Protein AF-A0A8H4MXB5-F1 (afdb_monomer_lite)

Structure (mmCIF, N/CA/C/O backbone):
data_AF-A0A8H4MXB5-F1
#
_entry.id   AF-A0A8H4MXB5-F1
#
loop_
_atom_site.group_PDB
_atom_site.id
_atom_site.type_symbol
_atom_site.label_atom_id
_atom_site.label_alt_id
_atom_site.label_comp_id
_atom_site.label_asym_id
_atom_site.label_entity_id
_atom_site.label_seq_id
_atom_site.pdbx_PDB_ins_code
_atom_site.Cartn_x
_atom_site.Cartn_y
_atom_site.Cartn_z
_atom_site.occupancy
_atom_site.B_iso_or_equiv
_atom_site.auth_seq_id
_atom_site.auth_comp_id
_atom_site.auth_asym_id
_atom_site.auth_atom_id
_atom_site.pdbx_PDB_model_num
ATOM 1 N N . MET A 1 1 ? -3.975 4.831 -28.710 1.00 60.25 1 MET A N 1
ATOM 2 C CA . MET A 1 1 ? -4.262 6.209 -28.247 1.00 60.25 1 MET A CA 1
ATOM 3 C C . MET A 1 1 ? -4.438 6.288 -26.727 1.00 60.25 1 MET A C 1
ATOM 5 O O . MET A 1 1 ? -3.726 7.073 -26.122 1.00 60.25 1 MET A O 1
ATOM 9 N N . ARG A 1 2 ? -5.289 5.467 -26.081 1.00 81.25 2 ARG A N 1
ATOM 10 C CA . ARG A 1 2 ? -5.525 5.551 -24.617 1.00 81.25 2 ARG A CA 1
ATOM 11 C C . ARG A 1 2 ? -4.301 5.268 -23.727 1.00 81.25 2 ARG A C 1
ATOM 13 O O . ARG A 1 2 ? -4.130 5.964 -22.740 1.00 81.25 2 ARG A O 1
ATOM 20 N N . HIS A 1 3 ? -3.404 4.345 -24.095 1.00 85.56 3 HIS A N 1
ATOM 21 C CA . HIS A 1 3 ? -2.200 4.070 -23.285 1.00 85.56 3 HIS A CA 1
ATOM 22 C C . HIS A 1 3 ? -1.274 5.288 -23.145 1.00 85.56 3 HIS A C 1
ATOM 24 O O . HIS A 1 3 ? -0.753 5.528 -22.067 1.00 85.56 3 HIS A O 1
ATOM 30 N N . MET A 1 4 ? -1.110 6.095 -24.200 1.00 88.88 4 MET A N 1
ATOM 31 C CA . MET A 1 4 ? -0.300 7.321 -24.124 1.00 88.88 4 MET A CA 1
ATOM 32 C C . MET A 1 4 ? -0.958 8.388 -23.245 1.00 88.88 4 MET A C 1
ATOM 34 O O . MET A 1 4 ? -0.266 9.116 -22.542 1.00 88.88 4 MET A O 1
ATOM 38 N N . HIS A 1 5 ? -2.292 8.447 -23.238 1.00 92.06 5 HIS A N 1
ATOM 39 C CA . HIS A 1 5 ? -3.028 9.308 -22.317 1.00 92.06 5 HIS A CA 1
ATOM 40 C C . HIS A 1 5 ? -2.840 8.862 -20.860 1.00 92.06 5 HIS A C 1
ATOM 42 O O . HIS A 1 5 ? -2.501 9.691 -20.024 1.00 92.06 5 HIS A O 1
ATOM 48 N N . TYR A 1 6 ? -2.971 7.564 -20.566 1.00 92.81 6 TYR A N 1
ATOM 49 C CA . TYR A 1 6 ? -2.719 7.028 -19.225 1.00 92.81 6 TYR A CA 1
ATOM 50 C C . TYR A 1 6 ? -1.270 7.211 -18.784 1.00 92.81 6 TYR A C 1
ATOM 52 O O . TYR A 1 6 ? -1.042 7.591 -17.644 1.00 92.81 6 TYR A O 1
ATOM 60 N N . LEU A 1 7 ? -0.297 7.026 -19.678 1.00 90.75 7 LEU A N 1
ATOM 61 C CA . LEU A 1 7 ? 1.104 7.288 -19.360 1.00 90.75 7 LEU A CA 1
ATOM 62 C C . LEU A 1 7 ? 1.323 8.769 -19.028 1.00 90.75 7 LEU A C 1
ATOM 64 O O . LEU A 1 7 ? 1.905 9.085 -17.998 1.00 90.75 7 LEU A O 1
ATOM 68 N N . SER A 1 8 ? 0.799 9.683 -19.848 1.00 89.88 8 SER A N 1
ATOM 69 C CA . SER A 1 8 ? 0.880 11.121 -19.573 1.00 89.88 8 SER A CA 1
ATOM 70 C C . SER A 1 8 ? 0.230 11.480 -18.234 1.00 89.88 8 SER A C 1
ATOM 72 O O . SER A 1 8 ? 0.827 12.202 -17.443 1.00 89.88 8 SER A O 1
ATOM 74 N N . HIS A 1 9 ? -0.965 10.952 -17.960 1.00 91.69 9 HIS A N 1
ATOM 75 C CA . HIS A 1 9 ? -1.682 11.174 -16.700 1.00 91.69 9 HIS A CA 1
ATOM 76 C C . HIS A 1 9 ? -0.957 10.559 -15.500 1.00 91.69 9 HIS A C 1
ATOM 78 O O . HIS A 1 9 ? -0.995 11.084 -14.386 1.00 91.69 9 HIS A O 1
ATOM 84 N N . PHE A 1 10 ? -0.258 9.443 -15.704 1.00 89.50 10 PHE A N 1
ATOM 85 C CA . PHE A 1 10 ? 0.578 8.859 -14.668 1.00 89.50 10 PHE A CA 1
ATOM 86 C C . PHE A 1 10 ? 1.706 9.816 -14.273 1.00 89.50 10 PHE A C 1
ATOM 88 O O . PHE A 1 10 ? 1.910 10.084 -13.089 1.00 89.50 10 PHE A O 1
ATOM 95 N N . LEU A 1 11 ? 2.405 10.355 -15.274 1.00 84.44 11 LEU A N 1
ATOM 96 C CA . LEU A 1 11 ? 3.575 11.214 -15.096 1.00 84.44 11 LEU A CA 1
ATOM 97 C C . LEU A 1 11 ? 3.239 12.615 -14.587 1.00 84.44 11 LEU A C 1
ATOM 99 O O . LEU A 1 11 ? 4.076 13.239 -13.936 1.00 84.44 11 LEU A O 1
ATOM 103 N N . LEU A 1 12 ? 2.053 13.132 -14.883 1.00 84.19 12 LEU A N 1
ATOM 104 C CA . LEU A 1 12 ? 1.679 14.488 -14.488 1.00 84.19 12 LEU A CA 1
ATOM 105 C C . LEU A 1 12 ? 0.880 14.527 -13.187 1.00 84.19 12 LEU A C 1
ATOM 107 O O . LEU A 1 12 ? 1.033 15.482 -12.433 1.00 84.19 12 LEU A O 1
ATOM 111 N N . ASP A 1 13 ? 0.115 13.478 -12.882 1.00 85.00 13 ASP A N 1
ATOM 112 C CA . ASP A 1 13 ? -0.854 13.526 -11.786 1.00 85.00 13 ASP A CA 1
ATOM 113 C C . ASP A 1 13 ? -0.759 12.298 -10.875 1.00 85.00 13 ASP A C 1
ATOM 115 O O . ASP A 1 13 ? -0.483 12.409 -9.681 1.00 85.00 13 ASP A O 1
ATOM 119 N N . THR A 1 14 ? -0.943 11.098 -11.429 1.00 86.25 14 THR A N 1
ATOM 120 C CA . THR A 1 14 ? -1.185 9.888 -10.618 1.00 86.25 14 THR A CA 1
ATOM 121 C C . THR A 1 14 ? -0.013 9.530 -9.709 1.00 86.25 14 THR A C 1
ATOM 123 O O . THR A 1 14 ? -0.227 9.178 -8.550 1.00 86.25 14 THR A O 1
ATOM 126 N N . ARG A 1 15 ? 1.230 9.651 -10.195 1.00 78.94 15 ARG A N 1
ATOM 127 C CA . ARG A 1 15 ? 2.426 9.268 -9.425 1.00 78.94 15 ARG A CA 1
ATOM 128 C C . ARG A 1 15 ? 2.538 9.999 -8.088 1.00 78.94 15 ARG A C 1
ATOM 130 O O . ARG A 1 15 ? 3.027 9.433 -7.113 1.00 78.94 15 ARG A O 1
ATOM 137 N N . PHE A 1 16 ? 2.054 11.236 -8.020 1.00 74.81 16 PHE A N 1
ATOM 138 C CA . PHE A 1 16 ? 2.137 12.045 -6.814 1.00 74.81 16 PHE A CA 1
ATOM 139 C C . PHE A 1 16 ? 1.130 11.619 -5.736 1.00 74.81 16 PHE A C 1
ATOM 141 O O . PHE A 1 16 ? 1.347 11.862 -4.548 1.00 74.81 16 PHE A O 1
ATOM 148 N N . SER A 1 17 ? 0.058 10.937 -6.140 1.00 75.62 17 SER A N 1
ATOM 149 C CA . SER A 1 17 ? -0.920 10.319 -5.241 1.00 75.62 17 SER A CA 1
ATOM 150 C C . SER A 1 17 ? -0.456 8.955 -4.718 1.00 75.62 17 SER A C 1
ATOM 152 O O . SER A 1 17 ? -0.996 8.466 -3.733 1.00 75.62 17 SER A O 1
ATOM 154 N N . CYS A 1 18 ? 0.559 8.338 -5.336 1.00 69.69 18 CYS A N 1
ATOM 155 C CA . CYS A 1 18 ? 1.020 7.000 -4.966 1.00 69.69 18 CYS A CA 1
ATOM 156 C C . CYS A 1 18 ? 1.907 6.960 -3.713 1.00 69.69 18 CYS A C 1
ATOM 158 O O . CYS A 1 18 ? 2.258 5.871 -3.282 1.00 69.69 18 CYS A O 1
ATOM 160 N N . GLY A 1 19 ? 2.315 8.101 -3.143 1.00 62.97 19 GLY A N 1
ATOM 161 C CA . GLY A 1 19 ? 3.126 8.156 -1.914 1.00 62.97 19 GLY A CA 1
ATOM 162 C C . GLY A 1 19 ? 4.605 7.773 -2.070 1.00 62.97 19 GLY A C 1
ATOM 163 O O . GLY A 1 19 ? 5.344 7.816 -1.090 1.00 62.97 19 GLY A O 1
ATOM 164 N N . TRP A 1 20 ? 5.037 7.418 -3.284 1.00 61.91 20 TRP A N 1
ATOM 165 C CA . TRP A 1 20 ? 6.420 7.050 -3.624 1.00 61.91 20 TRP A CA 1
ATOM 166 C C . TRP A 1 20 ? 7.182 8.189 -4.294 1.00 61.91 20 TRP A C 1
ATOM 168 O O . TRP A 1 20 ? 8.390 8.290 -4.155 1.00 61.91 20 TRP A O 1
ATOM 178 N N . PHE A 1 21 ? 6.486 9.076 -5.002 1.00 56.84 21 PHE A N 1
ATOM 179 C CA . PHE A 1 21 ? 7.133 10.125 -5.778 1.00 56.84 21 PHE A CA 1
ATOM 180 C C . PHE A 1 21 ? 7.020 11.463 -5.043 1.00 56.84 21 PHE A C 1
ATOM 182 O O . PHE A 1 21 ? 5.900 11.937 -4.822 1.00 56.84 21 PHE A O 1
ATOM 189 N N . PRO A 1 22 ? 8.142 12.089 -4.651 1.00 51.22 22 PRO A N 1
ATOM 190 C CA . PRO A 1 22 ? 8.104 13.396 -4.016 1.00 51.22 22 PRO A CA 1
ATOM 191 C C . PRO A 1 22 ? 7.547 14.454 -4.982 1.00 51.22 22 PRO A C 1
ATOM 193 O O . PRO A 1 22 ? 7.829 14.445 -6.180 1.00 51.22 22 PRO A O 1
ATOM 196 N N . TYR A 1 23 ? 6.788 15.414 -4.442 1.00 47.34 23 TYR A N 1
ATOM 197 C CA . TYR A 1 23 ? 6.395 16.655 -5.125 1.00 47.34 23 TYR A CA 1
ATOM 198 C C . TYR A 1 23 ? 7.582 17.636 -5.190 1.00 47.34 23 TYR A C 1
ATOM 200 O O . TYR A 1 23 ? 7.461 18.804 -4.832 1.00 47.34 23 TYR A O 1
ATOM 208 N N . THR A 1 24 ? 8.778 17.198 -5.573 1.00 47.56 24 THR A N 1
ATOM 209 C CA . THR A 1 24 ? 9.888 18.136 -5.778 1.00 47.56 24 THR A CA 1
ATOM 210 C C . THR A 1 24 ? 9.880 18.555 -7.239 1.00 47.56 24 THR A C 1
ATOM 212 O O . THR A 1 24 ? 10.501 17.934 -8.088 1.00 47.56 24 THR A O 1
ATOM 215 N N . THR A 1 25 ? 9.163 19.640 -7.544 1.00 40.16 25 THR A N 1
ATOM 216 C CA . THR A 1 25 ? 9.210 20.323 -8.853 1.00 40.16 25 THR A CA 1
ATOM 217 C C . THR A 1 25 ? 10.522 21.079 -9.083 1.00 40.16 25 THR A C 1
ATOM 219 O O . THR A 1 25 ? 10.644 21.823 -10.050 1.00 40.16 25 THR A O 1
ATOM 222 N N . VAL A 1 26 ? 11.493 20.942 -8.179 1.00 44.12 26 VAL A N 1
ATOM 223 C CA . VAL A 1 26 ? 12.813 21.552 -8.298 1.00 44.12 26 VAL A CA 1
ATOM 224 C C . VAL A 1 26 ? 13.835 20.436 -8.163 1.00 44.12 26 VAL A C 1
ATOM 226 O O . VAL A 1 26 ? 14.367 20.188 -7.084 1.00 44.12 26 VAL A O 1
ATOM 229 N N . GLU A 1 27 ? 14.076 19.756 -9.280 1.00 46.31 27 GLU A N 1
ATOM 230 C CA . GLU A 1 27 ? 15.364 19.129 -9.555 1.00 46.31 27 GLU A CA 1
ATOM 231 C C . GLU A 1 27 ? 16.417 20.238 -9.435 1.00 46.31 27 GLU A C 1
ATOM 233 O O . GLU A 1 27 ? 16.643 21.009 -10.367 1.00 46.31 27 GLU A O 1
ATOM 238 N N . LYS A 1 28 ? 17.019 20.414 -8.255 1.00 44.56 28 LYS A N 1
ATOM 239 C CA . LYS A 1 28 ? 18.289 21.134 -8.207 1.00 44.56 28 LYS A CA 1
ATOM 240 C C . LYS A 1 28 ? 19.314 20.196 -8.830 1.00 44.56 28 LYS A C 1
ATOM 242 O O . LYS A 1 28 ? 19.505 19.091 -8.326 1.00 44.56 28 LYS A O 1
ATOM 247 N N . GLU A 1 29 ? 19.943 20.616 -9.927 1.00 40.59 29 GLU A N 1
ATOM 248 C CA . GLU A 1 29 ? 21.093 19.905 -10.496 1.00 40.59 29 GLU A CA 1
ATOM 249 C C . GLU A 1 29 ? 22.098 19.601 -9.374 1.00 40.59 29 GLU A C 1
ATOM 251 O O . GLU A 1 29 ? 22.578 20.510 -8.695 1.00 40.59 29 GLU A O 1
ATOM 256 N N . GLY A 1 30 ? 22.369 18.311 -9.153 1.00 47.69 30 GLY A N 1
ATOM 257 C CA . GLY A 1 30 ? 23.262 17.826 -8.098 1.00 47.69 30 GLY A CA 1
ATOM 258 C C . GLY A 1 30 ? 22.585 17.305 -6.824 1.00 47.69 30 GLY A C 1
ATOM 259 O O . GLY A 1 30 ? 23.297 16.826 -5.946 1.00 47.69 30 GLY A O 1
ATOM 260 N N . ASP A 1 31 ? 21.253 17.351 -6.703 1.00 52.91 31 ASP A N 1
ATOM 261 C CA . ASP A 1 31 ? 20.547 16.707 -5.588 1.00 52.91 31 ASP A CA 1
ATOM 262 C C . ASP A 1 31 ? 20.214 15.239 -5.910 1.00 52.91 31 ASP A C 1
ATOM 264 O O . ASP A 1 31 ? 19.275 14.929 -6.649 1.00 52.91 31 ASP A O 1
ATOM 268 N N . GLU A 1 32 ? 20.979 14.316 -5.321 1.00 49.72 32 GLU A N 1
ATOM 269 C CA . GLU A 1 32 ? 20.793 12.860 -5.441 1.00 49.72 32 GLU A CA 1
ATOM 270 C C . GLU A 1 32 ? 19.386 12.394 -5.002 1.00 49.72 32 GLU A C 1
ATOM 272 O O . GLU A 1 32 ? 18.954 11.293 -5.357 1.00 49.72 32 GLU A O 1
ATOM 277 N N . ARG A 1 33 ? 18.639 13.234 -4.267 1.00 50.66 33 ARG A N 1
ATOM 278 C CA . ARG A 1 33 ? 17.284 12.958 -3.757 1.00 50.66 33 ARG A CA 1
ATOM 279 C C . ARG A 1 33 ? 16.182 13.092 -4.816 1.00 50.66 33 ARG A C 1
ATOM 281 O O . ARG A 1 33 ? 15.074 12.607 -4.594 1.00 50.66 33 ARG A O 1
ATOM 288 N N . SER A 1 34 ? 16.471 13.683 -5.981 1.00 53.69 34 SER A N 1
ATOM 289 C CA . SER A 1 34 ? 15.493 13.926 -7.060 1.00 53.69 34 SER A CA 1
ATOM 290 C C . SER A 1 34 ? 15.397 12.796 -8.109 1.00 53.69 34 SER A C 1
ATOM 292 O O . SER A 1 34 ? 14.868 12.981 -9.203 1.00 53.69 34 SER A O 1
ATOM 294 N N . THR A 1 35 ? 15.904 11.603 -7.795 1.00 56.88 35 THR A N 1
ATOM 295 C CA . THR A 1 35 ? 16.261 10.550 -8.768 1.00 56.88 35 THR A CA 1
ATOM 296 C C . THR A 1 35 ? 15.171 9.515 -9.073 1.00 56.88 35 THR A C 1
ATOM 298 O O . THR A 1 35 ? 15.362 8.677 -9.954 1.00 56.88 35 THR A O 1
ATOM 301 N N . MET A 1 36 ? 14.004 9.555 -8.411 1.00 62.56 36 MET A N 1
ATOM 302 C CA . MET A 1 36 ? 13.008 8.485 -8.577 1.00 62.56 36 MET A CA 1
ATOM 303 C C . MET A 1 36 ? 12.308 8.499 -9.943 1.00 62.56 36 MET A C 1
ATOM 305 O O . MET A 1 36 ? 12.052 7.433 -10.495 1.00 62.56 36 MET A O 1
ATOM 309 N N . LEU A 1 37 ? 11.975 9.668 -10.505 1.00 68.00 37 LEU A N 1
ATOM 310 C CA . LEU A 1 37 ? 11.258 9.722 -11.785 1.00 68.00 37 LEU A CA 1
ATOM 311 C C . LEU A 1 37 ? 12.104 9.200 -12.958 1.00 68.00 37 LEU A C 1
ATOM 313 O O . LEU A 1 37 ? 11.587 8.344 -13.675 1.00 68.00 37 LEU A O 1
ATOM 317 N N . PRO A 1 38 ? 13.361 9.647 -13.160 1.00 69.19 38 PRO A N 1
ATOM 318 C CA . PRO A 1 38 ? 14.207 9.097 -14.218 1.00 69.19 38 PRO A CA 1
ATOM 319 C C . PRO A 1 38 ? 14.391 7.586 -14.062 1.00 69.19 38 PRO A C 1
ATOM 321 O O . PRO A 1 38 ? 14.128 6.837 -14.994 1.00 69.19 38 PRO A O 1
ATOM 324 N N . PHE A 1 39 ? 14.688 7.127 -12.841 1.00 68.94 39 PHE A N 1
ATOM 325 C CA . PHE A 1 39 ? 14.850 5.704 -12.548 1.00 68.94 39 PHE A CA 1
ATOM 326 C C . PHE A 1 39 ? 13.593 4.882 -12.863 1.00 68.94 39 PHE A C 1
ATOM 328 O O . PHE A 1 39 ? 13.649 3.798 -13.451 1.00 68.94 39 PHE A O 1
ATOM 335 N N . PHE A 1 40 ? 12.436 5.404 -12.459 1.00 70.69 40 PHE A N 1
ATOM 336 C CA . PHE A 1 40 ? 11.152 4.784 -12.726 1.00 70.69 40 PHE A CA 1
ATOM 337 C C . PHE A 1 40 ? 10.857 4.728 -14.223 1.00 70.69 40 PHE A C 1
ATOM 339 O O . PHE A 1 40 ? 10.357 3.709 -14.689 1.00 70.69 40 PHE A O 1
ATOM 346 N N . MET A 1 41 ? 11.170 5.789 -14.970 1.00 74.88 41 MET A N 1
ATOM 347 C CA . MET A 1 41 ? 10.990 5.854 -16.421 1.00 74.88 41 MET A CA 1
ATOM 348 C C . MET A 1 41 ? 11.877 4.846 -17.145 1.00 74.88 41 MET A C 1
ATOM 350 O O . MET A 1 41 ? 11.370 4.083 -17.965 1.00 74.88 41 MET A O 1
ATOM 354 N N . ASP A 1 42 ? 13.155 4.774 -16.783 1.00 74.56 42 ASP A N 1
ATOM 355 C CA . ASP A 1 42 ? 14.092 3.805 -17.354 1.00 74.56 42 ASP A CA 1
ATOM 356 C C . ASP A 1 42 ? 13.597 2.372 -17.092 1.00 74.56 42 ASP A C 1
ATOM 358 O O . ASP A 1 42 ? 13.463 1.563 -18.009 1.00 74.56 42 ASP A O 1
ATOM 362 N N . SER A 1 43 ? 13.167 2.095 -15.856 1.00 71.31 43 SER A N 1
ATOM 363 C CA . SER A 1 43 ? 12.639 0.781 -15.470 1.00 71.31 43 SER A CA 1
ATOM 364 C C . SER A 1 43 ? 11.295 0.444 -16.135 1.00 71.31 43 SER A C 1
ATOM 366 O O . SER A 1 43 ? 11.077 -0.691 -16.554 1.00 71.31 43 SER A O 1
ATOM 368 N N . THR A 1 44 ? 10.352 1.390 -16.226 1.00 72.62 44 THR A N 1
ATOM 369 C CA . THR A 1 44 ? 9.014 1.133 -16.802 1.00 72.62 44 THR A CA 1
ATOM 370 C C . THR A 1 44 ? 9.050 0.917 -18.303 1.00 72.62 44 THR A C 1
ATOM 372 O O . THR A 1 44 ? 8.236 0.148 -18.815 1.00 72.62 44 THR A O 1
ATOM 375 N N . LEU A 1 45 ? 9.957 1.586 -19.013 1.00 78.56 45 LEU A N 1
ATOM 376 C CA . LEU A 1 45 ? 10.097 1.431 -20.458 1.00 78.56 45 LEU A CA 1
ATOM 377 C C . LEU A 1 45 ? 10.725 0.083 -20.832 1.00 78.56 45 LEU A C 1
ATOM 379 O O . LEU A 1 45 ? 10.362 -0.486 -21.861 1.00 78.56 45 LEU A O 1
ATOM 383 N N . GLU A 1 46 ? 11.605 -0.454 -19.986 1.00 82.12 46 GLU A N 1
ATOM 384 C CA . GLU A 1 46 ? 12.266 -1.743 -20.213 1.00 82.12 46 GLU A CA 1
ATOM 385 C C . GLU A 1 46 ? 11.460 -2.943 -19.695 1.00 82.12 46 GLU A C 1
ATOM 387 O O . GLU A 1 46 ? 11.573 -4.046 -20.234 1.00 82.12 46 GLU A O 1
ATOM 392 N N . VAL A 1 47 ? 10.613 -2.746 -18.677 1.00 88.12 47 VAL A N 1
ATOM 393 C CA . VAL A 1 47 ? 9.932 -3.835 -17.964 1.00 88.12 47 VAL A CA 1
ATOM 394 C C . VAL A 1 47 ? 8.410 -3.792 -18.182 1.00 88.12 47 VAL A C 1
ATOM 396 O O . VAL A 1 47 ? 7.701 -2.999 -17.553 1.00 88.12 47 VAL A O 1
ATOM 399 N N . PRO A 1 48 ? 7.841 -4.694 -19.011 1.00 90.31 48 PRO A N 1
ATOM 400 C CA . PRO A 1 48 ? 6.441 -4.610 -19.430 1.00 90.31 48 PRO A CA 1
ATOM 401 C C . PRO A 1 48 ? 5.412 -4.624 -18.295 1.00 90.31 48 PRO A C 1
ATOM 403 O O . PRO A 1 48 ? 4.411 -3.912 -18.380 1.00 90.31 48 PRO A O 1
ATOM 406 N N . TYR A 1 49 ? 5.619 -5.407 -17.231 1.00 90.38 49 TYR A N 1
ATOM 407 C CA . TYR A 1 49 ? 4.672 -5.445 -16.109 1.00 90.38 49 TYR A CA 1
ATOM 408 C C . TYR A 1 49 ? 4.653 -4.133 -15.310 1.00 90.38 49 TYR A C 1
ATOM 410 O O . TYR A 1 49 ? 3.602 -3.762 -14.790 1.00 90.38 49 TYR A O 1
ATOM 418 N N . LEU A 1 50 ? 5.770 -3.394 -15.263 1.00 90.12 50 LEU A N 1
ATOM 419 C CA . LEU A 1 50 ? 5.829 -2.077 -14.624 1.00 90.12 50 LEU A CA 1
ATOM 420 C C . LEU A 1 50 ? 5.024 -1.045 -15.409 1.00 90.12 50 LEU A C 1
ATOM 422 O O . LEU A 1 50 ? 4.251 -0.289 -14.822 1.00 90.12 50 LEU A O 1
ATOM 426 N N . MET A 1 51 ? 5.144 -1.052 -16.739 1.00 93.00 51 MET A N 1
ATOM 427 C CA . MET A 1 51 ? 4.327 -0.187 -17.588 1.00 93.00 51 MET A CA 1
ATOM 428 C C . MET A 1 51 ? 2.834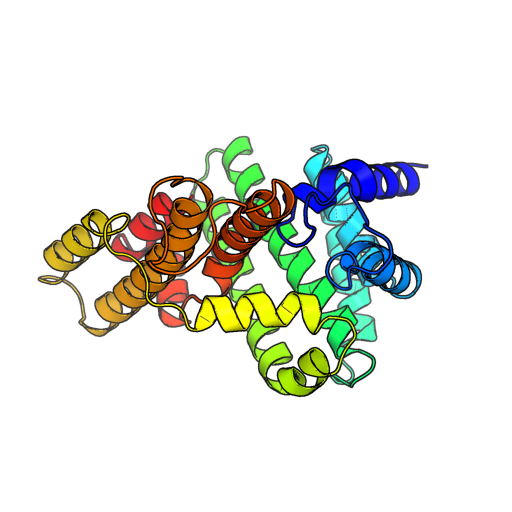 -0.448 -17.353 1.00 93.00 51 MET A C 1
ATOM 430 O O . MET A 1 51 ? 2.074 0.480 -17.102 1.00 93.00 51 MET A O 1
ATOM 434 N N . HIS A 1 52 ? 2.399 -1.711 -17.372 1.00 94.12 52 HIS A N 1
ATOM 435 C CA . HIS A 1 52 ? 0.976 -2.032 -17.236 1.00 94.12 52 HIS A CA 1
ATOM 436 C C . HIS A 1 52 ? 0.399 -1.625 -15.874 1.00 94.12 52 HIS A C 1
ATOM 438 O O . HIS A 1 52 ? -0.704 -1.082 -15.845 1.00 94.12 52 HIS A O 1
ATOM 444 N N . ILE A 1 53 ? 1.133 -1.804 -14.766 1.00 92.75 53 ILE A N 1
ATOM 445 C CA . ILE A 1 53 ? 0.636 -1.362 -13.453 1.00 92.75 53 ILE A CA 1
ATOM 446 C C . ILE A 1 53 ? 0.599 0.170 -13.326 1.00 92.75 53 ILE A C 1
ATOM 448 O O . ILE A 1 53 ? -0.320 0.707 -12.710 1.00 92.75 53 ILE A O 1
ATOM 452 N N . ALA A 1 54 ? 1.527 0.892 -13.967 1.00 92.19 54 ALA A N 1
ATOM 453 C CA . ALA A 1 54 ? 1.485 2.354 -14.040 1.00 92.19 54 ALA A CA 1
ATOM 454 C C . ALA A 1 54 ? 0.244 2.848 -14.799 1.00 92.19 54 ALA A C 1
ATOM 456 O O . ALA A 1 54 ? -0.480 3.726 -14.325 1.00 92.19 54 ALA A O 1
ATOM 457 N N . LEU A 1 55 ? -0.050 2.235 -15.949 1.00 94.75 55 LEU A N 1
ATOM 458 C CA . LEU A 1 55 ? -1.248 2.554 -16.725 1.00 94.75 55 LEU A CA 1
ATOM 459 C C . LEU A 1 55 ? -2.531 2.194 -15.964 1.00 94.75 55 LEU A C 1
ATOM 461 O O . LEU A 1 55 ? -3.493 2.955 -16.026 1.00 94.75 55 LEU A O 1
ATOM 465 N N . ALA A 1 56 ? -2.544 1.074 -15.233 1.00 95.44 56 ALA A N 1
ATOM 466 C CA . ALA A 1 56 ? -3.683 0.658 -14.416 1.00 95.44 56 ALA A CA 1
ATOM 467 C C . ALA A 1 56 ? -3.993 1.678 -13.313 1.00 95.44 56 ALA A C 1
ATOM 469 O O . ALA A 1 56 ? -5.141 2.087 -13.154 1.00 95.44 56 ALA A O 1
ATOM 470 N N . LEU A 1 57 ? -2.966 2.149 -12.598 1.00 93.06 57 LEU A N 1
ATOM 471 C CA . LEU A 1 57 ? -3.109 3.211 -11.599 1.00 93.06 57 LEU A CA 1
ATOM 472 C C . LEU A 1 57 ? -3.650 4.503 -12.214 1.00 93.06 57 LEU A C 1
ATOM 474 O O . LEU A 1 57 ? -4.541 5.122 -11.639 1.00 93.06 57 LEU A O 1
ATOM 478 N N . ALA A 1 58 ? -3.153 4.905 -13.387 1.00 94.25 58 ALA A N 1
ATOM 479 C CA . ALA A 1 58 ? -3.640 6.106 -14.062 1.00 94.25 58 ALA A CA 1
ATOM 480 C C . ALA A 1 58 ? -5.091 5.970 -14.540 1.00 94.25 58 ALA A C 1
ATOM 482 O O . ALA A 1 58 ? -5.878 6.903 -14.385 1.00 94.25 58 ALA A O 1
ATOM 483 N N . ALA A 1 59 ? -5.462 4.811 -15.086 1.00 95.00 59 ALA A N 1
ATOM 484 C CA . ALA A 1 59 ? -6.840 4.512 -15.457 1.00 95.00 59 ALA A CA 1
ATOM 485 C C . ALA A 1 59 ? -7.762 4.567 -14.228 1.00 95.00 59 ALA A C 1
ATOM 487 O O . ALA A 1 59 ? -8.795 5.235 -14.278 1.00 95.00 59 ALA A O 1
ATOM 488 N N . LEU A 1 60 ? -7.348 3.964 -13.109 1.00 93.31 60 LEU A N 1
ATOM 489 C CA . LEU A 1 60 ? -8.096 3.979 -11.852 1.00 93.31 60 LEU A CA 1
ATOM 490 C C . LEU A 1 60 ? -8.243 5.397 -11.284 1.00 93.31 60 LEU A C 1
ATOM 492 O O . LEU A 1 60 ? -9.328 5.774 -10.848 1.00 93.31 60 LEU A O 1
ATOM 496 N N . HIS A 1 61 ? -7.179 6.200 -11.336 1.00 91.44 61 HIS A N 1
ATOM 497 C CA . HIS A 1 61 ? -7.185 7.594 -10.888 1.00 91.44 61 HIS A CA 1
ATOM 498 C C . HIS A 1 61 ? -8.128 8.476 -11.725 1.00 91.44 61 HIS A C 1
ATOM 500 O O . HIS A 1 61 ? -8.723 9.411 -11.200 1.00 91.44 61 HIS A O 1
ATOM 506 N N . LEU A 1 62 ? -8.314 8.152 -13.009 1.00 92.31 62 LEU A N 1
ATOM 507 C CA . LEU A 1 62 ? -9.299 8.790 -13.894 1.00 92.31 62 LEU A CA 1
ATOM 508 C C . LEU A 1 62 ? -10.726 8.230 -13.740 1.00 92.31 62 LEU A C 1
ATOM 510 O O . LEU A 1 62 ? -11.640 8.719 -14.400 1.00 92.31 62 LEU A O 1
ATOM 514 N N . GLY A 1 63 ? -10.931 7.205 -12.908 1.00 90.31 63 GLY A N 1
ATOM 515 C CA . GLY A 1 63 ? -12.225 6.538 -12.732 1.00 90.31 63 GLY A CA 1
ATOM 516 C C . GLY A 1 63 ? -12.579 5.517 -13.822 1.00 90.31 63 GLY A C 1
ATOM 517 O O . GLY A 1 63 ? -13.722 5.073 -13.894 1.00 90.31 63 GLY A O 1
ATOM 518 N N . HIS A 1 64 ? -11.625 5.119 -14.668 1.00 92.44 64 HIS A N 1
ATOM 519 C CA . HIS A 1 64 ? -11.805 4.085 -15.693 1.00 92.44 64 HIS A CA 1
ATOM 520 C C . HIS A 1 64 ? -11.573 2.681 -15.103 1.00 92.44 64 HIS A C 1
ATOM 522 O O . HIS A 1 64 ? -10.559 2.042 -15.387 1.00 92.44 64 HIS A O 1
ATOM 528 N N . CYS A 1 65 ? -12.477 2.225 -14.228 1.00 89.19 65 CYS A N 1
ATOM 529 C CA . CYS A 1 65 ? -12.301 0.994 -13.443 1.00 89.19 65 CYS A CA 1
ATOM 530 C C . CYS A 1 65 ? -12.131 -0.274 -14.300 1.00 89.19 65 CYS A C 1
ATOM 532 O O . CYS A 1 65 ? -11.242 -1.072 -14.016 1.00 89.19 65 CYS A O 1
ATOM 534 N N . ASP A 1 66 ? -12.924 -0.441 -15.362 1.00 90.38 66 ASP A N 1
ATOM 535 C CA . ASP A 1 66 ? -12.862 -1.639 -16.212 1.00 90.38 66 ASP A CA 1
ATOM 536 C C . ASP A 1 66 ? -11.502 -1.749 -16.919 1.00 90.38 66 ASP A C 1
ATOM 538 O O . ASP A 1 66 ? -10.856 -2.798 -16.908 1.00 90.38 66 ASP A O 1
ATOM 542 N N . GLU A 1 67 ? -11.022 -0.648 -17.510 1.00 93.69 67 GLU A N 1
ATOM 543 C CA . GLU A 1 67 ? -9.696 -0.611 -18.123 1.00 93.69 67 GLU A CA 1
ATOM 544 C C . GLU A 1 67 ? -8.574 -0.794 -17.096 1.00 93.69 67 GLU A C 1
ATOM 546 O O . GLU A 1 67 ? -7.566 -1.435 -17.403 1.00 93.69 67 GLU A O 1
ATOM 551 N N . ALA A 1 68 ? -8.743 -0.251 -15.890 1.00 94.75 68 ALA A N 1
ATOM 552 C CA . ALA A 1 68 ? -7.784 -0.396 -14.805 1.00 94.75 68 ALA A CA 1
ATOM 553 C C . ALA A 1 68 ? -7.600 -1.871 -14.407 1.00 94.75 68 ALA A C 1
ATOM 555 O O . ALA A 1 68 ? -6.462 -2.346 -14.360 1.00 94.75 68 ALA A O 1
ATOM 556 N N . ASP A 1 69 ? -8.697 -2.613 -14.225 1.00 91.69 69 ASP A N 1
ATOM 557 C CA . ASP A 1 69 ? -8.665 -4.031 -13.844 1.00 91.69 69 ASP A CA 1
ATOM 558 C C . ASP A 1 69 ? -8.061 -4.910 -14.952 1.00 91.69 69 ASP A C 1
ATOM 560 O O . ASP A 1 69 ? -7.264 -5.813 -14.674 1.00 91.69 69 ASP A O 1
ATOM 564 N N . VAL A 1 70 ? -8.354 -4.611 -16.224 1.00 95.31 70 VAL A N 1
ATOM 565 C CA . VAL A 1 70 ? -7.733 -5.300 -17.372 1.00 95.31 70 VAL A CA 1
ATOM 566 C C . VAL A 1 70 ? -6.220 -5.067 -17.406 1.00 95.31 70 VAL A C 1
ATOM 568 O O . VAL A 1 70 ? -5.446 -6.013 -17.583 1.00 95.31 70 VAL A O 1
ATOM 571 N N . LEU A 1 71 ? -5.777 -3.819 -17.227 1.00 96.50 71 LEU A N 1
ATOM 572 C CA . LEU A 1 71 ? -4.356 -3.464 -17.230 1.00 96.50 71 LEU A CA 1
ATOM 573 C C . LEU A 1 71 ? -3.614 -4.088 -16.044 1.00 96.50 71 LEU A C 1
ATOM 575 O O . LEU A 1 71 ? -2.514 -4.612 -16.225 1.00 96.50 71 LEU A O 1
ATOM 579 N N . GLN A 1 72 ? -4.218 -4.089 -14.854 1.00 94.69 72 GLN A N 1
ATOM 580 C CA . GLN A 1 72 ? -3.642 -4.713 -13.666 1.00 94.69 72 GLN A CA 1
ATOM 581 C C . GLN A 1 72 ? -3.524 -6.234 -13.825 1.00 94.69 72 GLN A C 1
ATOM 583 O O . GLN A 1 72 ? -2.463 -6.794 -13.535 1.00 94.69 72 GLN A O 1
ATOM 588 N N . THR A 1 73 ? -4.557 -6.889 -14.362 1.00 93.69 73 THR A N 1
ATOM 589 C CA . THR A 1 73 ? -4.534 -8.333 -14.635 1.00 93.69 73 THR A CA 1
ATOM 590 C C . THR A 1 73 ? -3.403 -8.664 -15.602 1.00 93.69 73 THR A C 1
ATOM 592 O O . THR A 1 73 ? -2.603 -9.568 -15.359 1.00 93.69 73 THR A O 1
ATOM 595 N N . ARG A 1 74 ? -3.257 -7.865 -16.666 1.00 94.75 74 ARG A N 1
ATOM 596 C CA . ARG A 1 74 ? -2.170 -8.032 -17.632 1.00 94.75 74 ARG A CA 1
ATOM 597 C C . ARG A 1 74 ? -0.792 -7.843 -17.000 1.00 94.75 74 ARG A C 1
ATOM 599 O O . ARG A 1 74 ? 0.146 -8.563 -17.342 1.00 94.75 74 ARG A O 1
ATOM 606 N N . ALA A 1 75 ? -0.664 -6.893 -16.080 1.00 93.00 75 ALA A N 1
ATOM 607 C CA . ALA A 1 75 ? 0.568 -6.665 -15.342 1.00 93.00 75 ALA A CA 1
ATOM 608 C C . ALA A 1 75 ? 0.949 -7.892 -14.491 1.00 93.00 75 ALA A C 1
ATOM 610 O O . ALA A 1 75 ? 2.103 -8.316 -14.525 1.00 93.00 75 ALA A O 1
ATOM 611 N N . LEU A 1 76 ? -0.022 -8.509 -13.803 1.00 90.06 76 LEU A N 1
ATOM 612 C CA . LEU A 1 76 ? 0.172 -9.747 -13.038 1.00 90.06 76 LEU A CA 1
ATOM 613 C C . LEU A 1 76 ? 0.557 -10.940 -13.918 1.00 90.06 76 LEU A C 1
ATOM 615 O O . LEU A 1 76 ? 1.459 -11.692 -13.556 1.00 90.06 76 LEU A O 1
ATOM 619 N N . GLU A 1 77 ? -0.092 -11.120 -15.069 1.00 91.56 77 GLU A N 1
ATOM 620 C CA . GLU A 1 77 ? 0.264 -12.179 -16.024 1.00 91.56 77 GLU A CA 1
ATOM 621 C C . GLU A 1 77 ? 1.722 -12.052 -16.473 1.00 91.56 77 GLU A C 1
ATOM 623 O O . GLU A 1 77 ? 2.480 -13.024 -16.439 1.00 91.56 77 GLU A O 1
ATOM 628 N N . LEU A 1 78 ? 2.125 -10.837 -16.861 1.00 91.00 78 LEU A N 1
ATOM 629 C CA . LEU A 1 78 ? 3.485 -10.539 -17.299 1.00 91.00 78 LEU A CA 1
ATOM 630 C C . LEU A 1 78 ? 4.490 -10.751 -16.167 1.00 91.00 78 LEU A C 1
ATOM 632 O O . LEU A 1 78 ? 5.503 -11.418 -16.382 1.00 91.00 78 LEU A O 1
ATOM 636 N N . PHE A 1 79 ? 4.196 -10.244 -14.968 1.00 87.19 79 PHE A N 1
ATOM 637 C CA . PHE A 1 79 ? 5.020 -10.454 -13.781 1.00 87.19 79 PHE A CA 1
ATOM 638 C C . PHE A 1 79 ? 5.194 -11.944 -13.488 1.00 87.19 79 PHE A C 1
ATOM 640 O O . PHE A 1 79 ? 6.319 -12.419 -13.430 1.00 87.19 79 PHE A O 1
ATOM 647 N N . ASN A 1 80 ? 4.115 -12.720 -13.407 1.00 84.81 80 ASN A N 1
ATOM 648 C CA . ASN A 1 80 ? 4.203 -14.156 -13.144 1.00 84.81 80 ASN A CA 1
ATOM 649 C C . ASN A 1 80 ? 4.965 -14.892 -14.257 1.00 84.81 80 ASN A C 1
ATOM 651 O O . ASN A 1 80 ? 5.788 -15.751 -13.975 1.00 84.81 80 ASN A O 1
ATOM 655 N N . SER A 1 81 ? 4.785 -14.527 -15.526 1.00 83.69 81 SER A N 1
ATOM 656 C CA . SER A 1 81 ? 5.522 -15.174 -16.623 1.00 83.69 81 SER A CA 1
ATOM 657 C C . SER A 1 81 ? 7.037 -14.909 -16.620 1.00 83.69 81 SER A C 1
ATOM 659 O O . SER A 1 81 ? 7.783 -15.670 -17.230 1.00 83.69 81 SER A O 1
ATOM 661 N N . THR A 1 82 ? 7.499 -13.854 -15.939 1.00 75.44 82 THR A N 1
ATOM 662 C CA . THR A 1 82 ? 8.900 -13.393 -15.974 1.00 75.44 82 THR A CA 1
ATOM 663 C C . THR A 1 82 ? 9.620 -13.516 -14.629 1.00 75.44 82 THR A C 1
ATOM 665 O O . THR A 1 82 ? 10.812 -13.804 -14.594 1.00 75.44 82 THR A O 1
ATOM 668 N N . ALA A 1 83 ? 8.910 -13.335 -13.516 1.00 63.72 83 ALA A N 1
ATOM 669 C CA . ALA A 1 83 ? 9.466 -13.210 -12.169 1.00 63.72 83 ALA A CA 1
ATOM 670 C C . ALA A 1 83 ? 9.499 -14.526 -11.372 1.00 63.72 83 ALA A C 1
ATOM 672 O O . ALA A 1 83 ? 10.097 -14.563 -10.299 1.00 63.72 83 ALA A O 1
ATOM 673 N N . ILE A 1 84 ? 8.903 -15.613 -11.883 1.00 58.66 84 ILE A N 1
ATOM 674 C CA . ILE A 1 84 ? 8.890 -16.934 -11.216 1.00 58.66 84 ILE A CA 1
ATOM 675 C C . ILE A 1 84 ? 10.305 -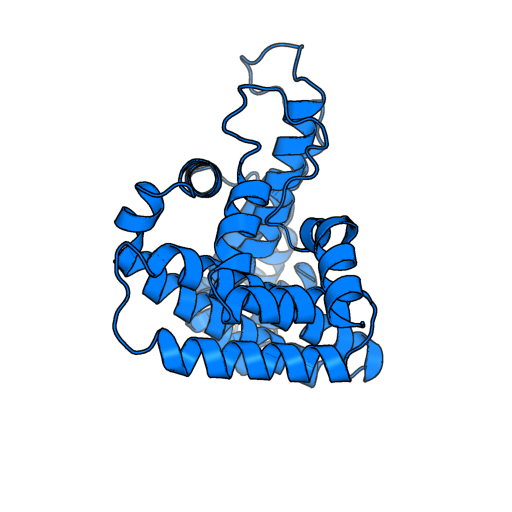17.540 -11.070 1.00 58.66 84 ILE A C 1
ATOM 677 O O . ILE A 1 84 ? 10.499 -18.452 -10.271 1.00 58.66 84 ILE A O 1
ATOM 681 N N . LEU A 1 85 ? 11.306 -17.033 -11.797 1.00 56.00 85 LEU A N 1
ATOM 682 C CA . LEU A 1 85 ? 12.583 -17.725 -12.011 1.00 56.00 85 LEU A CA 1
ATOM 683 C C . LEU A 1 85 ? 13.742 -17.362 -11.067 1.00 56.00 85 LEU A C 1
ATOM 685 O O . LEU A 1 85 ? 14.821 -17.876 -11.303 1.00 56.00 85 LEU A O 1
ATOM 689 N N . GLU A 1 86 ? 13.511 -16.573 -10.009 1.00 66.44 86 GLU A N 1
ATOM 690 C CA . GLU A 1 86 ? 14.440 -16.168 -8.922 1.00 66.44 86 GLU A CA 1
ATOM 691 C C . GLU A 1 86 ? 14.651 -14.647 -8.845 1.00 66.44 86 GLU A C 1
ATOM 693 O O . GLU A 1 86 ? 14.731 -13.923 -9.841 1.00 66.44 86 GLU A O 1
ATOM 698 N N . THR A 1 87 ? 14.733 -14.148 -7.612 1.00 71.81 87 THR A N 1
ATOM 699 C CA . THR A 1 87 ? 15.085 -12.757 -7.324 1.00 71.81 87 THR A CA 1
ATOM 700 C C . THR A 1 87 ? 16.603 -12.607 -7.395 1.00 71.81 87 THR A C 1
ATOM 702 O O . THR A 1 87 ? 17.320 -13.114 -6.533 1.00 71.81 87 THR A O 1
ATOM 705 N N . THR A 1 88 ? 17.086 -11.903 -8.415 1.00 76.69 88 THR A N 1
ATOM 706 C CA . THR A 1 88 ? 18.505 -11.610 -8.654 1.00 76.69 88 THR A CA 1
ATOM 707 C C . THR A 1 88 ? 18.791 -10.125 -8.412 1.00 76.69 88 THR A C 1
ATOM 709 O O . THR A 1 88 ? 17.879 -9.342 -8.138 1.00 76.69 88 THR A O 1
ATOM 712 N N . SER A 1 89 ? 20.052 -9.703 -8.532 1.00 73.75 89 SER A N 1
ATOM 713 C CA . SER A 1 89 ? 20.426 -8.280 -8.479 1.00 73.75 89 SER A CA 1
ATOM 714 C C . SER A 1 89 ? 19.767 -7.446 -9.580 1.00 73.75 89 SER A C 1
ATOM 716 O O . SER A 1 89 ? 19.488 -6.273 -9.362 1.00 73.75 89 SER A O 1
ATOM 718 N N . GLU A 1 90 ? 19.482 -8.051 -10.734 1.00 76.62 90 GLU A N 1
ATOM 719 C CA . GLU A 1 90 ? 18.857 -7.376 -11.878 1.00 76.62 90 GLU A CA 1
ATOM 720 C C . GLU A 1 90 ? 17.328 -7.314 -11.749 1.00 76.62 90 GLU A C 1
ATOM 722 O O . GLU A 1 90 ? 16.705 -6.344 -12.173 1.00 76.62 90 GLU A O 1
ATOM 727 N N . THR A 1 91 ? 16.703 -8.322 -11.128 1.00 79.69 91 THR A N 1
ATOM 728 C CA . THR A 1 91 ? 15.236 -8.408 -11.039 1.00 79.69 91 THR A CA 1
ATOM 729 C C . THR A 1 91 ? 14.660 -7.875 -9.728 1.00 79.69 91 THR A C 1
ATOM 731 O O . THR A 1 91 ? 13.496 -7.473 -9.713 1.00 79.69 91 THR A O 1
ATOM 734 N N . CYS A 1 92 ? 15.440 -7.807 -8.639 1.00 80.25 92 CYS A N 1
ATOM 735 C CA . CYS A 1 92 ? 14.947 -7.404 -7.312 1.00 80.25 92 CYS A CA 1
ATOM 736 C C . CYS A 1 92 ? 14.341 -5.987 -7.318 1.00 80.25 92 CYS A C 1
ATOM 738 O O . CYS A 1 92 ? 13.284 -5.773 -6.721 1.00 80.25 92 CYS A O 1
ATOM 740 N N . VAL A 1 93 ? 14.938 -5.032 -8.042 1.00 80.69 93 VAL A N 1
ATOM 741 C CA . VAL A 1 93 ? 14.426 -3.653 -8.093 1.00 80.69 93 VAL A CA 1
ATOM 742 C C . VAL A 1 93 ? 13.103 -3.539 -8.873 1.00 80.69 93 VAL A C 1
ATOM 744 O O . VAL A 1 93 ? 12.121 -3.073 -8.286 1.00 80.69 93 VAL A O 1
ATOM 747 N N . PRO A 1 94 ? 12.996 -3.997 -10.136 1.00 82.38 94 PRO A N 1
ATOM 748 C CA . PRO A 1 94 ? 11.718 -4.005 -10.844 1.00 82.38 94 PRO A CA 1
ATOM 749 C C . PRO A 1 94 ? 10.613 -4.783 -10.118 1.00 82.38 94 PRO A C 1
ATOM 751 O O . PRO A 1 94 ? 9.470 -4.327 -10.061 1.00 82.38 94 PRO A O 1
ATOM 754 N N . GLN A 1 95 ? 10.947 -5.922 -9.501 1.00 82.56 95 GLN A N 1
ATOM 755 C CA . GLN A 1 95 ? 9.990 -6.706 -8.719 1.00 82.56 95 GLN A CA 1
ATOM 756 C C . GLN A 1 95 ? 9.456 -5.913 -7.524 1.00 82.56 95 GLN A C 1
ATOM 758 O O . GLN A 1 95 ? 8.251 -5.920 -7.281 1.00 82.56 95 GLN A O 1
ATOM 763 N N . PHE A 1 96 ? 10.329 -5.200 -6.809 1.00 80.50 96 PHE A N 1
ATOM 764 C CA . PHE A 1 96 ? 9.951 -4.363 -5.673 1.00 80.50 96 PHE A CA 1
ATOM 765 C C . PHE A 1 96 ? 9.058 -3.180 -6.063 1.00 80.50 96 PHE A C 1
ATOM 767 O O . PHE A 1 96 ? 8.079 -2.892 -5.368 1.00 80.50 96 PHE A O 1
ATOM 774 N N . ILE A 1 97 ? 9.358 -2.512 -7.180 1.00 81.56 97 ILE A N 1
ATOM 775 C CA . ILE A 1 97 ? 8.529 -1.406 -7.681 1.00 81.56 97 ILE A CA 1
ATOM 776 C C . ILE A 1 97 ? 7.147 -1.926 -8.072 1.00 81.56 97 ILE A C 1
ATOM 778 O O . ILE A 1 97 ? 6.140 -1.356 -7.653 1.00 81.56 97 ILE A O 1
ATOM 782 N N . PHE A 1 98 ? 7.088 -3.031 -8.821 1.00 85.06 98 PHE A N 1
ATOM 783 C CA . PHE A 1 98 ? 5.826 -3.626 -9.258 1.00 85.06 98 PHE A CA 1
ATOM 784 C C . PHE A 1 98 ? 4.928 -3.958 -8.076 1.00 85.06 98 PHE A C 1
ATOM 786 O O . PHE A 1 98 ? 3.786 -3.517 -7.999 1.00 85.06 98 PHE A O 1
ATOM 793 N N . ALA A 1 99 ? 5.490 -4.709 -7.141 1.00 81.62 99 ALA A N 1
ATOM 794 C CA . ALA A 1 99 ? 4.892 -5.091 -5.883 1.00 81.62 99 ALA A CA 1
ATOM 795 C C . ALA A 1 99 ? 4.273 -3.910 -5.123 1.00 81.62 99 ALA A C 1
ATOM 797 O O . ALA A 1 99 ? 3.140 -3.975 -4.648 1.00 81.62 99 ALA A O 1
ATOM 798 N N . SER A 1 100 ? 5.025 -2.821 -5.032 1.00 79.31 100 SER A N 1
ATOM 799 C CA . SER A 1 100 ? 4.617 -1.624 -4.314 1.00 79.31 100 SER A CA 1
ATOM 800 C C . SER A 1 100 ? 3.501 -0.858 -5.020 1.00 79.31 100 SER A C 1
ATOM 802 O O . SER A 1 100 ? 2.530 -0.455 -4.382 1.00 79.31 100 SER A O 1
ATOM 804 N N . MET A 1 101 ? 3.587 -0.709 -6.344 1.00 83.81 101 MET A N 1
ATOM 805 C CA . MET A 1 101 ? 2.533 -0.089 -7.153 1.00 83.81 101 MET A CA 1
ATOM 806 C C . MET A 1 101 ? 1.256 -0.926 -7.189 1.00 83.81 101 MET A C 1
ATOM 808 O O . MET A 1 101 ? 0.158 -0.378 -7.130 1.00 83.81 101 MET A O 1
ATOM 812 N N . LEU A 1 102 ? 1.393 -2.250 -7.254 1.00 85.94 102 LEU A N 1
ATOM 813 C CA . LEU A 1 102 ? 0.280 -3.187 -7.146 1.00 85.94 102 LEU A CA 1
ATOM 814 C C . LEU A 1 102 ? -0.423 -3.037 -5.798 1.00 85.94 102 LEU A C 1
ATOM 816 O O . LEU A 1 102 ? -1.647 -3.011 -5.737 1.00 85.94 102 LEU A O 1
ATOM 820 N N . GLY A 1 103 ? 0.349 -2.870 -4.732 1.00 79.94 103 GLY A N 1
ATOM 821 C CA . GLY A 1 103 ? -0.156 -2.489 -3.429 1.00 79.94 103 GLY A CA 1
ATOM 822 C C . GLY A 1 103 ? -1.035 -1.238 -3.461 1.00 79.94 103 GLY A C 1
ATOM 823 O O . GLY A 1 103 ? -2.214 -1.290 -3.114 1.00 79.94 103 GLY A O 1
ATOM 824 N N . VAL A 1 104 ? -0.487 -0.121 -3.944 1.00 82.56 104 VAL A N 1
ATOM 825 C CA . VAL A 1 104 ? -1.230 1.147 -4.074 1.00 82.56 104 VAL A CA 1
ATOM 826 C C . VAL A 1 104 ? -2.500 0.971 -4.913 1.00 82.56 104 VAL A C 1
ATOM 828 O O . VAL A 1 104 ? -3.548 1.505 -4.555 1.00 82.56 104 VAL A O 1
ATOM 831 N N . TYR A 1 105 ? -2.436 0.185 -5.992 1.00 88.12 105 TYR A N 1
ATOM 832 C CA . TYR A 1 105 ? -3.596 -0.124 -6.825 1.00 88.12 105 TYR A CA 1
ATOM 833 C C . TYR A 1 105 ? -4.694 -0.830 -6.029 1.00 88.12 105 TYR A C 1
ATOM 835 O O . TYR A 1 105 ? -5.851 -0.416 -6.073 1.00 88.12 105 TYR A O 1
ATOM 843 N N . MET A 1 106 ? -4.339 -1.882 -5.286 1.00 85.50 106 MET A N 1
ATOM 844 C CA . MET A 1 106 ? -5.302 -2.655 -4.502 1.00 85.50 106 MET A CA 1
ATOM 845 C C . MET A 1 106 ? -5.948 -1.804 -3.409 1.00 85.50 106 MET A C 1
ATOM 847 O O . MET A 1 106 ? -7.158 -1.900 -3.209 1.00 85.50 106 MET A O 1
ATOM 851 N N . LEU A 1 107 ? -5.171 -0.930 -2.761 1.00 80.50 107 LEU A N 1
ATOM 852 C CA . LEU A 1 107 ? -5.688 0.026 -1.784 1.00 80.50 107 LEU A CA 1
ATOM 853 C C . LEU A 1 107 ? -6.687 0.997 -2.429 1.00 80.50 107 LEU A C 1
ATOM 855 O O . LEU A 1 107 ? -7.827 1.092 -1.984 1.00 80.50 107 LEU A O 1
ATOM 859 N N . ALA A 1 108 ? -6.301 1.655 -3.526 1.00 84.12 108 ALA A N 1
ATOM 860 C CA . ALA A 1 108 ? -7.169 2.594 -4.237 1.00 84.12 108 ALA A CA 1
ATOM 861 C C . ALA A 1 108 ? -8.444 1.919 -4.781 1.00 84.12 108 ALA A C 1
ATOM 863 O O . ALA A 1 108 ? -9.541 2.474 -4.700 1.00 84.12 108 ALA A O 1
ATOM 864 N N . SER A 1 109 ? -8.324 0.692 -5.290 1.00 83.75 109 SER A N 1
ATOM 865 C CA . SER A 1 109 ? -9.448 -0.104 -5.792 1.00 83.75 109 SER A CA 1
ATOM 866 C C . SER A 1 109 ? -10.406 -0.515 -4.665 1.00 83.75 109 SER A C 1
ATOM 868 O O . SER A 1 109 ? -11.630 -0.482 -4.840 1.00 83.75 109 SER A O 1
ATOM 870 N N . ALA A 1 110 ? -9.878 -0.847 -3.480 1.00 78.94 110 ALA A N 1
ATOM 871 C CA . ALA A 1 110 ? -10.683 -1.099 -2.287 1.00 78.94 110 ALA A CA 1
ATOM 872 C C . ALA A 1 110 ? -11.461 0.159 -1.867 1.00 78.94 110 ALA A C 1
ATOM 874 O O . ALA A 1 110 ? -12.678 0.087 -1.674 1.00 78.94 110 ALA A O 1
ATOM 875 N N . SER A 1 111 ? -10.792 1.315 -1.799 1.00 74.75 111 SER A N 1
ATOM 876 C CA . SER A 1 111 ? -11.421 2.598 -1.456 1.00 74.75 111 SER A CA 1
ATOM 877 C C . SER A 1 111 ? -12.515 2.997 -2.456 1.00 74.75 111 SER A C 1
ATOM 879 O O . SER A 1 111 ? -13.606 3.395 -2.048 1.00 74.75 111 SER A O 1
ATOM 881 N N . ASN A 1 112 ? -12.293 2.812 -3.761 1.00 75.19 112 ASN A N 1
ATOM 882 C CA . ASN A 1 112 ? -13.314 3.079 -4.783 1.00 75.19 112 ASN A CA 1
ATOM 883 C C . ASN A 1 112 ? -14.525 2.138 -4.668 1.00 75.19 112 ASN A C 1
ATOM 885 O O . ASN A 1 112 ? -15.665 2.574 -4.833 1.00 75.19 112 ASN A O 1
ATOM 889 N N . SER A 1 113 ? -14.301 0.864 -4.330 1.00 68.00 113 SER A N 1
ATOM 890 C CA . SER A 1 113 ? -15.384 -0.117 -4.148 1.00 68.00 113 SER A CA 1
ATOM 891 C C . SER A 1 113 ? -16.291 0.233 -2.968 1.00 68.00 113 SER A C 1
ATOM 893 O O . SER A 1 113 ? -17.513 0.095 -3.062 1.00 68.00 113 SER A O 1
ATOM 895 N N . ARG A 1 114 ? -15.708 0.753 -1.878 1.00 62.22 114 ARG A N 1
ATOM 896 C CA . ARG A 1 114 ? -16.460 1.278 -0.730 1.00 62.22 114 ARG A CA 1
ATOM 897 C C . ARG A 1 114 ? -17.422 2.389 -1.155 1.00 62.22 114 ARG A C 1
ATOM 899 O O . ARG A 1 114 ? -18.581 2.375 -0.747 1.00 62.22 114 ARG A O 1
ATOM 906 N N . ASN A 1 115 ? -16.950 3.311 -1.993 1.00 61.31 115 ASN A N 1
ATOM 907 C CA . ASN A 1 115 ? -17.725 4.466 -2.448 1.00 61.31 115 ASN A CA 1
ATOM 908 C C . ASN A 1 115 ? -18.845 4.087 -3.429 1.00 61.31 115 ASN A C 1
ATOM 910 O O . ASN A 1 115 ? -19.897 4.721 -3.414 1.00 61.31 115 ASN A O 1
ATOM 914 N N . ALA A 1 116 ? -18.640 3.062 -4.262 1.00 61.72 116 ALA A N 1
ATOM 915 C CA . ALA A 1 116 ? -19.611 2.648 -5.276 1.00 61.72 116 ALA A CA 1
ATOM 916 C C . ALA A 1 116 ? -20.753 1.783 -4.714 1.00 61.72 116 ALA A C 1
ATOM 91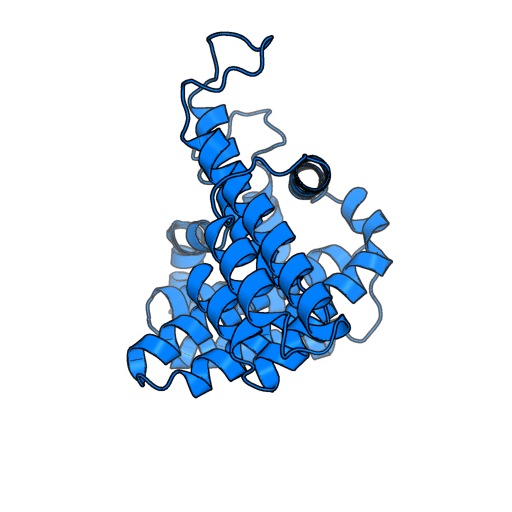8 O O . ALA A 1 116 ? -21.915 2.000 -5.057 1.00 61.72 116 ALA A O 1
ATOM 919 N N . ASN A 1 117 ? -20.436 0.819 -3.843 1.00 57.06 117 ASN A N 1
ATOM 920 C CA . ASN A 1 117 ? -21.402 -0.201 -3.419 1.00 57.06 117 ASN A CA 1
ATOM 921 C C . ASN A 1 117 ? -21.905 -0.006 -1.983 1.00 57.06 117 ASN A C 1
ATOM 923 O O . ASN A 1 117 ? -22.873 -0.650 -1.586 1.00 57.06 117 ASN A O 1
ATOM 927 N N . GLY A 1 118 ? -21.240 0.823 -1.168 1.00 58.31 118 GLY A N 1
ATOM 928 C CA . GLY A 1 118 ? -21.560 1.004 0.256 1.00 58.31 118 GLY A CA 1
ATOM 929 C C . GLY A 1 118 ? -21.342 -0.246 1.124 1.00 58.31 118 GLY A C 1
ATOM 930 O O . GLY A 1 118 ? -21.556 -0.207 2.336 1.00 58.31 118 GLY A O 1
ATOM 931 N N . VAL A 1 119 ? -20.902 -1.363 0.533 1.00 63.78 119 VAL A N 1
ATOM 932 C CA . VAL A 1 119 ? -20.667 -2.631 1.224 1.00 63.78 119 VAL A CA 1
ATOM 933 C C . VAL A 1 119 ? -19.266 -2.614 1.832 1.00 63.78 119 VAL A C 1
ATOM 935 O O . VAL A 1 119 ? -18.266 -2.884 1.174 1.00 63.78 119 VAL A O 1
ATOM 938 N N . TYR A 1 120 ? -19.190 -2.328 3.132 1.00 67.81 120 TYR A N 1
ATOM 939 C CA . TYR A 1 120 ? -17.938 -2.345 3.903 1.00 67.81 120 TYR A CA 1
ATOM 940 C C . TYR A 1 120 ? -17.231 -3.715 3.879 1.00 67.81 120 TYR A C 1
ATOM 942 O O . TYR A 1 120 ? -16.016 -3.798 4.041 1.00 67.81 120 TYR A O 1
ATOM 950 N N . ALA A 1 121 ? -17.978 -4.801 3.648 1.00 69.50 121 ALA A N 1
ATOM 951 C CA . ALA A 1 121 ? -17.408 -6.139 3.555 1.00 69.50 121 ALA A CA 1
ATOM 952 C C . ALA A 1 121 ? -16.462 -6.318 2.363 1.00 69.50 121 ALA A C 1
ATOM 954 O O . ALA A 1 121 ? -15.400 -6.903 2.561 1.00 69.50 121 ALA A O 1
ATOM 955 N N . ASP A 1 122 ? -16.796 -5.751 1.203 1.00 73.44 122 ASP A N 1
ATOM 956 C CA . ASP A 1 122 ? -15.976 -5.844 -0.009 1.00 73.44 122 ASP A CA 1
ATOM 957 C C . ASP A 1 122 ? -14.668 -5.060 0.149 1.00 73.44 122 ASP A C 1
ATOM 959 O O . ASP A 1 122 ? -13.609 -5.500 -0.298 1.00 73.44 122 ASP A O 1
ATOM 963 N N . PHE A 1 123 ? -14.728 -3.907 0.826 1.00 78.31 123 PHE A N 1
ATOM 964 C CA . PHE A 1 123 ? -13.542 -3.130 1.183 1.00 78.31 123 PHE A CA 1
ATOM 965 C C . PHE A 1 123 ? -12.603 -3.936 2.081 1.00 78.31 123 PHE A C 1
ATOM 967 O O . PHE A 1 123 ? -11.418 -4.030 1.778 1.00 78.31 123 PHE A O 1
ATOM 974 N N . LEU A 1 124 ? -13.125 -4.537 3.155 1.00 78.81 124 LEU A N 1
ATOM 975 C CA . LEU A 1 124 ? -12.310 -5.306 4.096 1.00 78.81 124 LEU A CA 1
ATOM 976 C C . LEU A 1 124 ? -11.613 -6.488 3.424 1.00 78.81 124 LEU A C 1
ATOM 978 O O . LEU A 1 124 ? -10.421 -6.688 3.642 1.00 78.81 124 LEU A O 1
ATOM 982 N N . ASP A 1 125 ? -12.326 -7.240 2.587 1.00 81.62 125 ASP A N 1
ATOM 983 C CA . ASP A 1 125 ? -11.754 -8.406 1.910 1.00 81.62 125 ASP A CA 1
ATOM 984 C C . ASP A 1 125 ? -10.647 -7.978 0.921 1.00 81.62 125 ASP A C 1
ATOM 986 O O . ASP A 1 125 ? -9.573 -8.589 0.865 1.00 81.62 125 ASP A O 1
ATOM 990 N N . ARG A 1 126 ? -10.845 -6.862 0.201 1.00 78.38 126 ARG A N 1
ATOM 991 C CA . ARG A 1 126 ? -9.815 -6.266 -0.670 1.00 78.38 126 ARG A CA 1
ATOM 992 C C . ARG A 1 126 ? -8.640 -5.687 0.120 1.00 78.38 126 ARG A C 1
ATOM 994 O O . ARG A 1 126 ? -7.498 -5.842 -0.305 1.00 78.38 126 ARG A O 1
ATOM 1001 N N . PHE A 1 127 ? -8.894 -5.067 1.270 1.00 80.31 127 PHE A N 1
ATOM 1002 C CA . PHE A 1 127 ? -7.858 -4.519 2.143 1.00 80.31 127 PHE A CA 1
ATOM 1003 C C . PHE A 1 127 ? -6.993 -5.633 2.743 1.00 80.31 127 PHE A C 1
ATOM 1005 O O . PHE A 1 127 ? -5.772 -5.535 2.717 1.00 80.31 127 PHE A O 1
ATOM 1012 N N . VAL A 1 128 ? -7.588 -6.736 3.207 1.00 82.88 128 VAL A N 1
ATOM 1013 C CA . VAL A 1 128 ? -6.834 -7.916 3.666 1.00 82.88 128 VAL A CA 1
ATOM 1014 C C . VAL A 1 128 ? -5.998 -8.502 2.526 1.00 82.88 1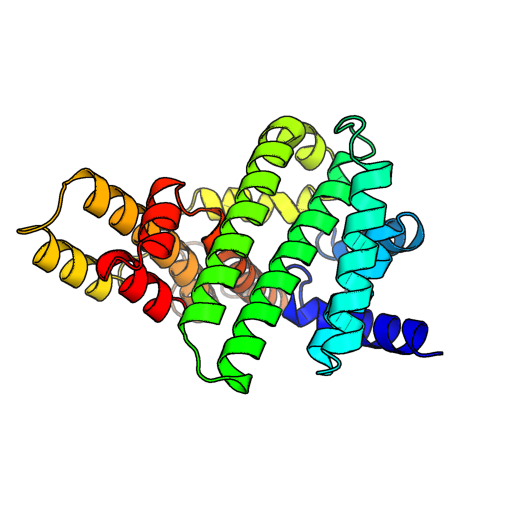28 VAL A C 1
ATOM 1016 O O . VAL A 1 128 ? -4.810 -8.749 2.713 1.00 82.88 128 VAL A O 1
ATOM 1019 N N . THR A 1 129 ? -6.568 -8.618 1.323 1.00 81.00 129 THR A N 1
ATOM 1020 C CA . THR A 1 129 ? -5.820 -9.060 0.131 1.00 81.00 129 THR A CA 1
ATOM 1021 C C . THR A 1 129 ? -4.617 -8.151 -0.149 1.00 81.00 129 THR A C 1
ATOM 1023 O O . THR A 1 129 ? -3.516 -8.624 -0.429 1.00 81.00 129 THR A O 1
ATOM 1026 N N . TYR A 1 130 ? -4.801 -6.837 -0.030 1.00 80.81 130 TYR A N 1
ATOM 1027 C CA . TYR A 1 130 ? -3.732 -5.846 -0.125 1.00 80.81 130 TYR A CA 1
ATOM 1028 C C . TYR A 1 130 ? -2.637 -6.053 0.941 1.00 80.81 130 TYR A C 1
ATOM 1030 O O . TYR A 1 130 ? -1.449 -6.038 0.598 1.00 80.81 130 TYR A O 1
ATOM 1038 N N . LEU A 1 131 ? -3.010 -6.311 2.204 1.00 78.56 131 LEU A N 1
ATOM 1039 C CA . LEU A 1 131 ? -2.059 -6.618 3.282 1.00 78.56 131 LEU A CA 1
ATOM 1040 C C . LEU A 1 131 ? -1.223 -7.857 2.958 1.00 78.56 131 LEU A C 1
ATOM 1042 O O . LEU A 1 131 ? -0.003 -7.842 3.131 1.00 78.56 131 LEU A O 1
ATOM 1046 N N . ASP A 1 132 ? -1.864 -8.919 2.478 1.00 78.06 132 ASP A N 1
ATOM 1047 C CA . ASP A 1 132 ? -1.198 -10.183 2.168 1.00 78.06 132 ASP A CA 1
ATOM 1048 C C . ASP A 1 132 ? -0.219 -10.038 1.000 1.00 78.06 132 ASP A C 1
ATOM 1050 O O . ASP A 1 132 ? 0.906 -10.543 1.072 1.00 78.06 132 ASP A O 1
ATOM 1054 N N . ILE A 1 133 ? -0.591 -9.271 -0.033 1.00 74.56 133 ILE A N 1
ATOM 1055 C CA . ILE A 1 133 ? 0.314 -8.922 -1.134 1.00 74.56 133 ILE A CA 1
ATOM 1056 C C . ILE A 1 133 ? 1.533 -8.183 -0.581 1.00 74.56 133 ILE A C 1
ATOM 1058 O O . ILE A 1 133 ? 2.654 -8.649 -0.771 1.00 74.56 133 ILE A O 1
ATOM 1062 N N . HIS A 1 134 ? 1.351 -7.092 0.168 1.00 71.62 134 HIS A N 1
ATOM 1063 C CA . HIS A 1 134 ? 2.475 -6.335 0.732 1.00 71.62 134 HIS A CA 1
ATOM 1064 C C . HIS A 1 134 ? 3.365 -7.159 1.666 1.00 71.62 134 HIS A C 1
ATOM 1066 O O . HIS A 1 134 ? 4.582 -6.966 1.691 1.00 71.62 134 HIS A O 1
ATOM 1072 N N . LYS A 1 135 ? 2.796 -8.101 2.420 1.00 71.50 135 LYS A N 1
ATOM 1073 C CA . LYS A 1 135 ? 3.571 -9.042 3.237 1.00 71.50 135 LYS A CA 1
ATOM 1074 C C . LYS A 1 135 ? 4.400 -9.986 2.382 1.00 71.50 135 LYS A C 1
ATOM 1076 O O . LYS A 1 135 ? 5.568 -10.204 2.699 1.00 71.50 135 LYS A O 1
ATOM 1081 N N . GLY A 1 136 ? 3.831 -10.506 1.294 1.00 69.31 136 GLY A N 1
ATOM 1082 C CA . GLY A 1 136 ? 4.560 -11.297 0.304 1.00 69.31 136 GLY A CA 1
ATOM 1083 C C . GLY A 1 136 ? 5.730 -10.512 -0.285 1.00 69.31 136 GLY A C 1
ATOM 1084 O O . GLY A 1 136 ? 6.860 -10.999 -0.307 1.00 69.31 136 GLY A O 1
ATOM 1085 N N . VAL A 1 137 ? 5.486 -9.254 -0.649 1.00 66.88 137 VAL A N 1
ATOM 1086 C CA . VAL A 1 137 ? 6.511 -8.314 -1.117 1.00 66.88 137 VAL A CA 1
ATOM 1087 C C . VAL A 1 137 ? 7.602 -8.142 -0.074 1.00 66.88 137 VAL A C 1
ATOM 1089 O O . VAL A 1 137 ? 8.764 -8.355 -0.390 1.00 66.88 137 VAL A O 1
ATOM 1092 N N . ARG A 1 138 ? 7.246 -7.832 1.176 1.00 66.19 138 ARG A N 1
ATOM 1093 C CA . ARG A 1 138 ? 8.200 -7.649 2.275 1.00 66.19 138 ARG A CA 1
ATOM 1094 C C . ARG A 1 138 ? 9.011 -8.914 2.569 1.00 66.19 138 ARG A C 1
ATOM 1096 O O . ARG A 1 138 ? 10.193 -8.827 2.885 1.00 66.19 138 ARG A O 1
ATOM 1103 N N . ALA A 1 139 ? 8.403 -10.093 2.465 1.00 68.94 139 ALA A N 1
ATOM 1104 C CA . ALA A 1 139 ? 9.094 -11.366 2.651 1.00 68.94 139 ALA A CA 1
ATOM 1105 C C . ALA A 1 139 ? 10.089 -11.658 1.512 1.00 68.94 139 ALA A C 1
ATOM 1107 O O . ALA A 1 139 ? 11.167 -12.208 1.745 1.00 68.94 139 ALA A O 1
ATOM 1108 N N . VAL A 1 140 ? 9.754 -11.284 0.275 1.00 64.06 140 VAL A N 1
ATOM 1109 C CA . VAL A 1 140 ? 10.666 -11.380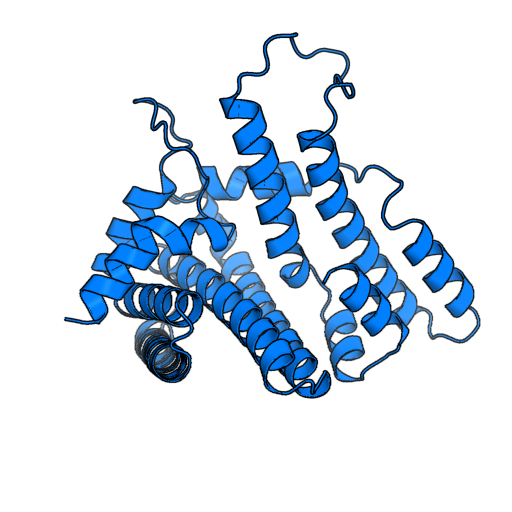 -0.875 1.00 64.06 140 VAL A CA 1
ATOM 1110 C C . VAL A 1 140 ? 11.783 -10.346 -0.755 1.00 64.06 140 VAL A C 1
ATOM 1112 O O . VAL A 1 140 ? 12.958 -10.704 -0.824 1.00 64.06 140 VAL A O 1
ATOM 1115 N N . THR A 1 141 ? 11.438 -9.090 -0.490 1.00 65.19 141 THR A N 1
ATOM 1116 C CA . THR A 1 141 ? 12.396 -7.986 -0.414 1.00 65.19 141 THR A CA 1
ATOM 1117 C C . THR A 1 141 ? 13.299 -8.103 0.794 1.00 65.19 141 THR A C 1
ATOM 1119 O O . THR A 1 141 ? 14.470 -7.796 0.671 1.00 65.19 141 THR A O 1
ATOM 1122 N N . GLY A 1 142 ? 12.829 -8.634 1.925 1.00 68.38 142 GLY A N 1
ATOM 1123 C CA . GLY A 1 142 ? 13.675 -8.921 3.084 1.00 68.38 142 GLY A CA 1
ATOM 1124 C C . GLY A 1 142 ? 14.824 -9.880 2.756 1.00 68.38 142 GLY A C 1
ATOM 1125 O O . GLY A 1 142 ? 15.921 -9.730 3.287 1.00 68.38 142 GLY A O 1
ATOM 1126 N N . ARG A 1 143 ? 14.614 -10.822 1.825 1.00 70.12 143 ARG A N 1
ATOM 1127 C CA . ARG A 1 143 ? 15.661 -11.746 1.357 1.00 70.12 143 ARG A CA 1
ATOM 1128 C C . ARG A 1 143 ? 16.656 -11.075 0.406 1.00 70.12 143 ARG A C 1
ATOM 1130 O O . ARG A 1 143 ? 17.837 -11.407 0.451 1.00 70.12 143 ARG A O 1
ATOM 1137 N N . CYS A 1 144 ? 16.205 -10.117 -0.409 1.00 76.12 144 CYS A N 1
ATOM 1138 C CA . CYS A 1 144 ? 17.061 -9.345 -1.320 1.00 76.12 144 CYS A CA 1
ATOM 1139 C C . CYS A 1 144 ? 17.369 -7.919 -0.835 1.00 76.12 144 CYS A C 1
ATOM 1141 O O . CYS A 1 144 ? 17.819 -7.092 -1.621 1.00 76.12 144 CYS A O 1
ATOM 1143 N N . TRP A 1 145 ? 17.174 -7.618 0.454 1.00 78.75 145 TRP A N 1
ATOM 1144 C CA . TRP A 1 145 ? 17.241 -6.242 0.959 1.00 78.75 145 TRP A CA 1
ATOM 1145 C C . TRP A 1 145 ? 18.628 -5.633 0.766 1.00 78.75 145 TRP A C 1
ATOM 1147 O O . TRP A 1 145 ? 18.755 -4.504 0.309 1.00 78.75 145 TRP A O 1
ATOM 1157 N N . HIS A 1 146 ? 19.667 -6.436 0.995 1.00 81.62 146 HIS A N 1
ATOM 1158 C CA . HIS A 1 146 ? 21.055 -6.064 0.729 1.00 81.62 146 HIS A CA 1
ATOM 1159 C C . HIS A 1 146 ? 21.309 -5.668 -0.739 1.00 81.62 146 HIS A C 1
ATOM 1161 O O . HIS A 1 146 ? 22.157 -4.821 -0.996 1.00 81.62 146 HIS A O 1
ATOM 1167 N N . LEU A 1 147 ? 20.578 -6.247 -1.702 1.00 81.81 147 LEU A N 1
ATOM 1168 C CA . LEU A 1 147 ? 20.666 -5.874 -3.118 1.00 81.81 147 LEU A CA 1
ATOM 1169 C C . LEU A 1 147 ? 19.949 -4.546 -3.380 1.00 81.81 147 LEU A C 1
ATOM 1171 O O . LEU A 1 147 ? 20.453 -3.723 -4.138 1.00 81.81 147 LEU A O 1
ATOM 1175 N N . LEU A 1 148 ? 18.810 -4.305 -2.722 1.00 78.69 148 LEU A N 1
ATOM 1176 C CA . LEU A 1 148 ? 18.103 -3.023 -2.797 1.00 78.69 148 LEU A CA 1
ATOM 1177 C C . LEU A 1 148 ? 18.941 -1.878 -2.208 1.00 78.69 148 LEU A C 1
ATOM 1179 O O . LEU A 1 148 ? 19.010 -0.810 -2.814 1.00 78.69 148 LEU A O 1
ATOM 1183 N N . GLU A 1 149 ? 19.626 -2.115 -1.086 1.00 77.94 149 GLU A N 1
ATOM 1184 C CA . GLU A 1 149 ? 20.543 -1.154 -0.447 1.00 77.94 149 GLU A CA 1
ATOM 1185 C C . GLU A 1 149 ? 21.767 -0.812 -1.305 1.00 77.94 149 GLU A C 1
ATOM 1187 O O . GLU A 1 149 ? 22.359 0.250 -1.135 1.00 77.94 149 GLU A O 1
ATOM 1192 N N . GLN A 1 150 ? 22.149 -1.695 -2.226 1.00 80.69 150 GLN A N 1
ATOM 1193 C CA . GLN A 1 150 ? 23.263 -1.486 -3.157 1.00 80.69 150 GLN A CA 1
ATOM 1194 C C . GLN A 1 150 ? 22.801 -0.963 -4.524 1.00 80.69 150 GLN A C 1
ATOM 1196 O O . GLN A 1 150 ? 23.622 -0.732 -5.410 1.00 80.69 150 GLN A O 1
ATOM 1201 N N . SER A 1 151 ? 21.492 -0.790 -4.715 1.00 78.75 151 SER A N 1
ATOM 1202 C CA . SER A 1 151 ? 20.906 -0.343 -5.976 1.00 78.75 151 SER A CA 1
ATOM 1203 C C . SER A 1 151 ? 20.733 1.175 -6.037 1.00 78.75 151 SER A C 1
ATOM 1205 O O . SER A 1 151 ? 20.833 1.882 -5.034 1.00 78.75 151 SER A O 1
ATOM 1207 N N . ALA A 1 152 ? 20.348 1.674 -7.212 1.00 73.50 152 ALA A N 1
ATOM 1208 C CA . ALA A 1 152 ? 19.948 3.067 -7.401 1.00 73.50 152 ALA A CA 1
ATOM 1209 C C . ALA A 1 152 ? 18.740 3.496 -6.537 1.00 73.50 152 ALA A C 1
ATOM 1211 O O . ALA A 1 152 ? 18.499 4.691 -6.390 1.00 73.50 152 ALA A O 1
ATOM 1212 N N . LEU A 1 153 ? 17.997 2.557 -5.927 1.00 72.56 153 LEU A N 1
ATOM 1213 C CA . LEU A 1 153 ? 16.915 2.872 -4.988 1.00 72.56 153 LEU A CA 1
ATOM 1214 C C . LEU A 1 153 ? 17.393 3.173 -3.560 1.00 72.56 153 LEU A C 1
ATOM 1216 O O . LEU A 1 153 ? 16.587 3.621 -2.744 1.00 72.56 153 LEU A O 1
ATOM 1220 N N . ALA A 1 154 ? 18.667 2.963 -3.224 1.00 71.38 154 ALA A N 1
ATOM 1221 C CA . ALA A 1 154 ? 19.164 3.174 -1.864 1.00 71.38 154 ALA A CA 1
ATOM 1222 C C . ALA A 1 154 ? 18.841 4.572 -1.281 1.00 71.38 154 ALA A C 1
ATOM 1224 O O . ALA A 1 154 ? 18.353 4.632 -0.148 1.00 71.38 154 ALA A O 1
ATOM 1225 N N . PRO A 1 155 ? 18.984 5.695 -2.021 1.00 66.69 155 PRO A N 1
ATOM 1226 C CA . PRO A 1 155 ? 18.640 7.028 -1.510 1.00 66.69 155 PRO A CA 1
ATOM 1227 C C . PRO A 1 155 ? 17.157 7.191 -1.155 1.00 66.69 155 PRO A C 1
ATOM 1229 O O . PRO A 1 155 ? 16.808 8.005 -0.305 1.00 66.69 155 PRO A O 1
ATOM 1232 N N . ILE A 1 156 ? 16.286 6.403 -1.787 1.00 64.94 156 ILE A N 1
ATOM 1233 C CA . ILE A 1 156 ? 14.841 6.390 -1.542 1.00 64.94 156 ILE A CA 1
ATOM 1234 C C . ILE A 1 156 ? 14.513 5.511 -0.334 1.00 64.94 156 ILE A C 1
ATOM 1236 O O . ILE A 1 156 ? 13.641 5.858 0.458 1.00 64.94 156 ILE A O 1
ATOM 1240 N N . LEU A 1 157 ? 15.209 4.382 -0.178 1.00 67.62 157 LEU A N 1
ATOM 1241 C CA . LEU A 1 157 ? 14.958 3.397 0.878 1.00 67.62 157 LEU A CA 1
ATOM 1242 C C . LEU A 1 157 ? 15.546 3.800 2.237 1.00 67.62 157 LEU A C 1
ATOM 1244 O O . LEU A 1 157 ? 14.937 3.540 3.275 1.00 67.62 157 LEU A O 1
ATOM 1248 N N . ASN A 1 158 ? 16.702 4.463 2.246 1.00 61.38 158 ASN A N 1
ATOM 1249 C CA . ASN A 1 158 ? 17.410 4.864 3.465 1.00 61.38 158 ASN A CA 1
ATOM 1250 C C . ASN A 1 158 ? 16.598 5.803 4.381 1.00 61.38 158 ASN A C 1
ATOM 1252 O O . ASN A 1 158 ? 16.596 5.576 5.594 1.00 61.38 158 ASN A O 1
ATOM 1256 N N . PRO A 1 159 ? 15.844 6.796 3.865 1.00 56.56 159 PRO A N 1
ATOM 1257 C CA . PRO A 1 159 ? 14.899 7.562 4.668 1.00 56.56 159 PRO A CA 1
ATOM 1258 C C . PRO A 1 159 ? 13.919 6.677 5.439 1.00 56.56 159 PRO A C 1
ATOM 1260 O O . PRO A 1 159 ? 13.754 6.886 6.632 1.00 56.56 159 PRO A O 1
ATOM 1263 N N . PHE A 1 160 ? 13.348 5.630 4.833 1.00 56.03 160 PHE A N 1
ATOM 1264 C CA . PHE A 1 160 ? 12.439 4.714 5.538 1.00 56.03 160 PHE A CA 1
ATOM 1265 C C . PHE A 1 160 ? 13.121 3.946 6.675 1.00 56.03 160 PHE A C 1
ATOM 1267 O O . PHE A 1 160 ? 12.474 3.642 7.676 1.00 56.03 160 PHE A O 1
ATOM 1274 N N . GLN A 1 161 ? 14.420 3.656 6.565 1.00 56.69 161 GLN A N 1
ATOM 1275 C CA . GLN A 1 161 ? 15.183 3.027 7.648 1.00 56.69 161 GLN A CA 1
ATOM 1276 C C . GLN A 1 161 ? 15.471 3.988 8.800 1.00 56.69 161 GLN A C 1
ATOM 1278 O O . GLN A 1 161 ? 15.394 3.590 9.961 1.00 56.69 161 GLN A O 1
ATOM 1283 N N . ILE A 1 162 ? 15.821 5.236 8.480 1.00 51.66 162 ILE A N 1
ATOM 1284 C CA . ILE A 1 162 ? 16.059 6.294 9.469 1.00 51.66 162 ILE A CA 1
ATOM 1285 C C . ILE A 1 162 ? 14.760 6.579 10.210 1.00 51.66 162 ILE A C 1
ATOM 1287 O O . ILE A 1 162 ? 14.729 6.532 11.437 1.00 51.66 162 ILE A O 1
ATOM 1291 N N . ILE A 1 163 ? 13.679 6.761 9.450 1.00 53.47 163 ILE A N 1
ATOM 1292 C CA . ILE A 1 163 ? 12.332 6.910 9.977 1.00 53.47 163 ILE A CA 1
ATOM 1293 C C . ILE A 1 163 ? 12.040 5.706 10.884 1.00 53.47 163 ILE A C 1
ATOM 1295 O O . ILE A 1 163 ? 11.621 5.886 12.030 1.00 53.47 163 ILE A O 1
ATOM 1299 N N . GLY A 1 164 ? 12.325 4.476 10.413 1.00 53.31 164 GLY A N 1
ATOM 1300 C CA . GLY A 1 164 ? 12.098 3.185 11.098 1.00 53.31 164 GLY A CA 1
ATOM 1301 C C . GLY A 1 164 ? 12.696 3.065 12.499 1.00 53.31 164 GLY A C 1
ATOM 1302 O O . GLY A 1 164 ? 12.272 2.216 13.281 1.00 53.31 164 GLY A O 1
ATOM 1303 N N . ARG A 1 165 ? 13.690 3.900 12.812 1.00 55.28 165 ARG A N 1
ATOM 1304 C CA . ARG A 1 165 ? 14.431 3.896 14.078 1.00 55.28 165 ARG A CA 1
ATOM 1305 C C . ARG A 1 165 ? 13.999 5.002 15.041 1.00 55.28 165 ARG A C 1
ATOM 1307 O O . ARG A 1 165 ? 14.463 5.002 16.179 1.00 55.28 165 ARG A O 1
ATOM 1314 N N . SER A 1 166 ? 13.143 5.930 14.617 1.00 59.00 166 SER A N 1
ATOM 1315 C CA . SER A 1 166 ? 12.712 7.039 15.469 1.00 59.00 166 SER A CA 1
ATOM 1316 C C . SER A 1 166 ? 11.684 6.613 16.511 1.00 59.00 166 SER A C 1
ATOM 1318 O O . SER A 1 166 ? 10.846 5.741 16.277 1.00 59.00 166 SER A O 1
ATOM 1320 N N . ILE A 1 167 ? 11.742 7.272 17.667 1.00 59.78 167 ILE A N 1
ATOM 1321 C CA . ILE A 1 167 ? 10.819 7.050 18.779 1.00 59.78 167 ILE A CA 1
ATOM 1322 C C . ILE A 1 167 ? 9.477 7.719 18.435 1.00 59.78 167 ILE A C 1
ATOM 1324 O O . ILE A 1 167 ? 9.477 8.904 18.093 1.00 59.78 167 ILE A O 1
ATOM 1328 N N . PRO A 1 168 ? 8.340 7.005 18.528 1.00 62.88 168 PRO A N 1
ATOM 1329 C CA . PRO A 1 168 ? 7.028 7.606 18.317 1.00 62.88 168 PRO A CA 1
ATOM 1330 C C . PRO A 1 168 ? 6.794 8.737 19.323 1.00 62.88 168 PRO A C 1
ATOM 1332 O O . PRO A 1 168 ? 6.964 8.535 20.527 1.00 62.88 168 PRO A O 1
ATOM 1335 N N . GLN A 1 169 ? 6.361 9.910 18.856 1.00 64.12 169 GLN A N 1
ATOM 1336 C CA . GLN A 1 169 ? 5.819 10.914 19.776 1.00 64.12 169 GLN A CA 1
ATOM 1337 C C . GLN A 1 169 ? 4.458 10.439 20.313 1.00 64.12 169 GLN A C 1
ATOM 1339 O O . GLN A 1 169 ? 3.701 9.853 19.540 1.00 64.12 169 GLN A O 1
ATOM 1344 N N . PRO A 1 170 ? 4.133 10.654 21.599 1.00 62.22 170 PRO A N 1
ATOM 1345 C CA . PRO A 1 170 ? 2.832 10.295 22.174 1.00 62.22 170 PRO A CA 1
ATOM 1346 C C . PRO A 1 170 ? 1.695 11.205 21.665 1.00 62.22 170 PRO A C 1
ATOM 1348 O O . PRO A 1 170 ? 1.962 12.318 21.215 1.00 62.22 170 PRO A O 1
ATOM 1351 N N . GLY A 1 171 ? 0.429 10.760 21.748 1.00 67.88 171 GLY A N 1
ATOM 1352 C CA . GLY A 1 171 ? -0.725 11.674 21.691 1.00 67.88 171 GLY A CA 1
ATOM 1353 C C . GLY A 1 171 ? -1.850 11.360 20.698 1.00 67.88 171 GLY A C 1
ATOM 1354 O O . GLY A 1 171 ? -3.002 11.685 20.973 1.00 67.88 171 GLY A O 1
ATOM 1355 N N . HIS A 1 172 ? -1.582 10.746 19.540 1.00 72.00 172 HIS A N 1
ATOM 1356 C CA . HIS A 1 172 ? -2.615 10.618 18.489 1.00 72.00 172 HIS A CA 1
ATOM 1357 C C . HIS A 1 172 ? -3.513 9.404 18.710 1.00 72.00 172 HIS A C 1
ATOM 1359 O O . HIS A 1 172 ? -4.739 9.483 18.689 1.00 72.00 172 HIS A O 1
ATOM 1365 N N . CYS A 1 173 ? -2.885 8.277 18.992 1.00 81.38 173 CYS A N 1
ATOM 1366 C CA . CYS A 1 173 ? -3.513 6.993 19.201 1.00 81.38 173 CYS A CA 1
ATOM 1367 C C . CYS A 1 173 ? -3.767 6.707 20.686 1.00 81.38 173 CYS A C 1
ATOM 1369 O O . CYS A 1 173 ? -4.185 5.602 21.010 1.00 81.38 173 CYS A O 1
ATOM 1371 N N . ASP A 1 174 ? -3.556 7.664 21.596 1.00 82.31 174 ASP A N 1
ATOM 1372 C CA . ASP A 1 174 ? -3.756 7.472 23.042 1.00 82.31 174 ASP A CA 1
ATOM 1373 C C . ASP A 1 174 ? -5.180 6.985 23.344 1.00 82.31 174 ASP A C 1
ATOM 1375 O O . ASP A 1 174 ? -5.381 6.037 24.099 1.00 82.31 174 ASP A O 1
ATOM 1379 N N . LYS A 1 175 ? -6.172 7.550 22.644 1.00 83.12 175 LYS A N 1
ATOM 1380 C CA . LYS A 1 175 ? -7.569 7.112 22.732 1.00 83.12 175 LYS A CA 1
ATOM 1381 C C . LYS A 1 175 ? -7.778 5.687 22.205 1.00 83.12 175 LYS A C 1
ATOM 1383 O O . LYS A 1 175 ? -8.598 4.956 22.748 1.00 83.12 175 LYS A O 1
ATOM 1388 N N . LEU A 1 176 ? -7.054 5.275 21.159 1.00 83.81 176 LEU A N 1
ATOM 1389 C CA . LEU A 1 176 ? -7.078 3.888 20.674 1.00 83.81 176 LEU A CA 1
ATOM 1390 C C . LEU A 1 176 ? -6.449 2.939 21.699 1.00 83.81 176 LEU A C 1
ATOM 1392 O O . LEU A 1 176 ? -7.012 1.880 21.956 1.00 83.81 176 LEU A O 1
ATOM 1396 N N . PHE A 1 177 ? -5.323 3.320 22.309 1.00 82.19 177 PHE A N 1
ATOM 1397 C CA . PHE A 1 177 ? -4.694 2.539 23.375 1.00 82.19 177 PHE A CA 1
ATOM 1398 C C . PHE A 1 177 ? -5.626 2.373 24.579 1.00 82.19 177 PHE A C 1
ATOM 1400 O O . PHE A 1 177 ? -5.794 1.256 25.062 1.00 82.19 177 PHE A O 1
ATOM 1407 N N . GLU A 1 178 ? -6.288 3.443 25.018 1.00 82.88 178 GLU A N 1
ATOM 1408 C CA . GLU A 1 178 ? -7.262 3.398 26.114 1.00 82.88 178 GLU A CA 1
ATOM 1409 C C . GLU A 1 178 ? -8.461 2.488 25.780 1.00 82.88 178 GLU A C 1
ATOM 1411 O O . GLU A 1 178 ? -8.877 1.653 26.590 1.00 82.88 178 GLU A O 1
ATOM 1416 N N . LEU A 1 179 ? -8.989 2.575 24.553 1.00 82.44 179 LEU A N 1
ATOM 1417 C CA . LEU A 1 179 ? -10.068 1.699 24.083 1.00 82.44 179 LEU A CA 1
ATOM 1418 C C . LEU A 1 179 ? -9.636 0.225 24.035 1.00 82.44 179 LEU A C 1
ATOM 1420 O O . LEU A 1 179 ? -10.391 -0.658 24.438 1.00 82.44 179 LEU A O 1
ATOM 1424 N N . LEU A 1 180 ? -8.410 -0.071 23.603 1.00 82.56 180 LEU A N 1
ATOM 1425 C CA . LEU A 1 180 ? -7.894 -1.442 23.611 1.00 82.56 180 LEU A CA 1
ATOM 1426 C C . LEU A 1 180 ? -7.710 -1.977 25.036 1.00 82.56 180 LEU A C 1
ATOM 1428 O O . LEU A 1 180 ? -8.101 -3.109 25.313 1.00 82.56 180 LEU A O 1
ATOM 1432 N N . GLN A 1 181 ? -7.192 -1.159 25.954 1.00 78.38 181 GLN A N 1
ATOM 1433 C CA . GLN A 1 181 ? -6.997 -1.534 27.358 1.00 78.38 181 GLN A CA 1
ATOM 1434 C C . GLN A 1 181 ? -8.317 -1.775 28.099 1.00 78.38 181 GLN A C 1
ATOM 1436 O O . GLN A 1 181 ? -8.399 -2.670 28.937 1.00 78.38 181 GLN A O 1
ATOM 1441 N N . THR A 1 182 ? -9.374 -1.030 27.775 1.00 76.44 182 THR A N 1
ATOM 1442 C CA . THR A 1 182 ? -10.710 -1.261 28.354 1.00 76.44 182 THR A CA 1
ATOM 1443 C C . THR A 1 182 ? -11.372 -2.534 27.816 1.00 76.44 182 THR A C 1
ATOM 1445 O O . THR A 1 182 ? -12.092 -3.204 28.552 1.00 76.44 182 THR A O 1
ATOM 1448 N N . THR A 1 183 ? -11.069 -2.927 26.575 1.00 68.88 183 THR A N 1
ATOM 1449 C CA . THR A 1 183 ? -11.561 -4.173 25.950 1.00 68.88 183 THR A CA 1
ATOM 1450 C C . THR A 1 183 ? -10.700 -5.404 26.314 1.00 68.88 183 THR A C 1
ATOM 1452 O O . THR A 1 183 ? -11.091 -6.552 26.082 1.00 68.88 183 THR A O 1
ATOM 1455 N N . ALA A 1 184 ? -9.526 -5.184 26.921 1.00 60.38 184 ALA A N 1
ATOM 1456 C CA . ALA A 1 184 ? -8.565 -6.215 27.324 1.00 60.38 184 ALA A CA 1
ATOM 1457 C C . ALA A 1 184 ? -9.087 -7.172 28.411 1.00 60.38 184 ALA A C 1
ATOM 1459 O O . ALA A 1 184 ? -8.587 -8.288 28.529 1.00 60.38 184 ALA A O 1
ATOM 1460 N N . ALA A 1 185 ? -10.095 -6.763 29.190 1.00 58.84 185 ALA A N 1
ATOM 1461 C CA . ALA A 1 185 ? -10.676 -7.596 30.244 1.00 58.84 185 ALA A CA 1
ATOM 1462 C C . ALA A 1 185 ? -11.350 -8.877 29.704 1.00 58.84 185 ALA A C 1
ATOM 1464 O O . ALA A 1 185 ? -11.393 -9.882 30.412 1.00 58.84 185 ALA A O 1
ATOM 1465 N N . ASP A 1 186 ? -11.798 -8.860 28.441 1.00 59.56 186 ASP A N 1
ATOM 1466 C CA . ASP A 1 186 ? -12.571 -9.942 27.814 1.00 59.56 186 ASP A CA 1
ATOM 1467 C C . ASP A 1 186 ? -11.821 -10.660 26.670 1.00 59.56 186 ASP A C 1
ATOM 1469 O O . ASP A 1 186 ? -12.360 -11.576 26.038 1.00 59.56 186 ASP A O 1
ATOM 1473 N N . SER A 1 187 ? -10.579 -10.262 26.364 1.00 62.38 187 SER A N 1
ATOM 1474 C CA . SER A 1 187 ? -9.840 -10.720 25.178 1.00 62.38 187 SER A CA 1
ATOM 1475 C C . SER A 1 187 ? -8.582 -11.538 25.513 1.00 62.38 187 SER A C 1
ATOM 1477 O O . SER A 1 187 ? -7.928 -11.375 26.538 1.00 62.38 187 SER A O 1
ATOM 1479 N N . ASN A 1 188 ? -8.241 -12.489 24.634 1.00 68.75 188 ASN A N 1
ATOM 1480 C CA . ASN A 1 188 ? -7.042 -13.322 24.773 1.00 68.75 188 ASN A CA 1
ATOM 1481 C C . ASN A 1 188 ? -5.787 -12.442 24.617 1.00 68.75 188 ASN A C 1
ATOM 1483 O O . ASN A 1 188 ? -5.683 -11.730 23.620 1.00 68.75 188 ASN A O 1
ATOM 1487 N N . GLY A 1 189 ? -4.816 -12.518 25.536 1.00 74.56 189 GLY A N 1
ATOM 1488 C CA . GLY A 1 189 ? -3.648 -11.615 25.569 1.00 74.56 189 GLY A CA 1
ATOM 1489 C C . GLY A 1 189 ? -2.832 -11.551 24.268 1.00 74.56 189 GLY A C 1
ATOM 1490 O O . GLY A 1 189 ? -2.202 -10.541 23.973 1.00 74.56 189 GLY A O 1
ATOM 1491 N N . SER A 1 190 ? -2.904 -12.589 23.431 1.00 80.81 190 SER A N 1
ATOM 1492 C CA . SER A 1 190 ? -2.282 -12.597 22.101 1.00 80.81 190 SER A CA 1
ATOM 1493 C C . SER A 1 190 ? -3.001 -11.699 21.072 1.00 80.81 190 SER A C 1
ATOM 1495 O O . SER A 1 190 ? -2.346 -11.116 20.215 1.00 80.81 190 SER A O 1
ATOM 1497 N N . VAL A 1 191 ? -4.328 -11.546 21.164 1.00 81.19 191 VAL A N 1
ATOM 1498 C CA . VAL A 1 191 ? -5.120 -10.631 20.313 1.00 81.19 191 VAL A CA 1
ATOM 1499 C C . VAL A 1 191 ? -4.778 -9.182 20.640 1.00 81.19 191 VAL A C 1
ATOM 1501 O O . VAL A 1 191 ? -4.518 -8.394 19.733 1.00 81.19 191 VAL A O 1
ATOM 1504 N N . LEU A 1 192 ? -4.718 -8.863 21.935 1.00 83.94 192 LEU A N 1
ATOM 1505 C CA . LEU A 1 192 ? -4.385 -7.527 22.415 1.00 83.94 192 LEU A CA 1
ATOM 1506 C C . LEU A 1 192 ? -2.990 -7.103 21.950 1.00 83.94 192 LEU A C 1
ATOM 1508 O O . LEU A 1 192 ? -2.857 -6.040 21.358 1.00 83.94 192 LEU A O 1
ATOM 1512 N N . ALA A 1 193 ? -1.985 -7.971 22.096 1.00 85.94 193 ALA A N 1
ATOM 1513 C CA . ALA A 1 193 ? -0.620 -7.681 21.657 1.00 85.94 193 ALA A CA 1
ATOM 1514 C C . ALA A 1 193 ? -0.523 -7.374 20.147 1.00 85.94 193 ALA A C 1
ATOM 1516 O O . ALA A 1 193 ? 0.235 -6.496 19.731 1.00 85.94 193 ALA A O 1
ATOM 1517 N N . ALA A 1 194 ? -1.299 -8.070 19.306 1.00 87.75 194 ALA A N 1
ATOM 1518 C CA . ALA A 1 194 ? -1.330 -7.804 17.868 1.00 87.75 194 ALA A CA 1
ATOM 1519 C C . ALA A 1 194 ? -1.969 -6.444 17.537 1.00 87.75 194 ALA A C 1
ATOM 1521 O O . ALA A 1 194 ? -1.464 -5.726 16.671 1.00 87.75 194 ALA A O 1
ATOM 1522 N N . CYS A 1 195 ? -3.052 -6.084 18.231 1.00 88.19 195 CYS A N 1
ATOM 1523 C CA . CYS A 1 195 ? -3.705 -4.780 18.116 1.00 88.19 195 CYS A CA 1
ATOM 1524 C C . CYS A 1 195 ? -2.813 -3.646 18.641 1.00 88.19 195 CYS A C 1
ATOM 1526 O O . CYS A 1 195 ? -2.638 -2.647 17.951 1.00 88.19 195 CYS A O 1
ATOM 1528 N N . GLU A 1 196 ? -2.184 -3.811 19.804 1.00 87.06 196 GLU A N 1
ATOM 1529 C CA . GLU A 1 196 ? -1.233 -2.844 20.364 1.00 87.06 196 GLU A CA 1
ATOM 1530 C C . GLU A 1 196 ? -0.060 -2.605 19.415 1.00 87.06 196 GLU A C 1
ATOM 1532 O O . GLU A 1 196 ? 0.292 -1.457 19.156 1.00 87.06 196 GLU A O 1
ATOM 1537 N N . GLY A 1 197 ? 0.499 -3.669 18.830 1.00 86.94 197 GLY A N 1
ATOM 1538 C CA . GLY A 1 197 ? 1.532 -3.551 17.805 1.00 86.94 197 GLY A CA 1
ATOM 1539 C C . GLY A 1 197 ? 1.066 -2.722 16.604 1.00 86.94 197 GLY A C 1
ATOM 1540 O O . GLY A 1 197 ? 1.785 -1.827 16.166 1.00 86.94 197 GLY A O 1
ATOM 1541 N N . ALA A 1 198 ? -0.151 -2.956 16.102 1.00 88.31 198 ALA A N 1
ATOM 1542 C CA . ALA A 1 198 ? -0.719 -2.177 14.999 1.00 88.31 198 ALA A CA 1
ATOM 1543 C C . ALA A 1 198 ? -0.888 -0.688 15.354 1.00 88.31 198 ALA A C 1
ATOM 1545 O O . ALA A 1 198 ? -0.530 0.178 14.552 1.00 88.31 198 ALA A O 1
ATOM 1546 N N . VAL A 1 199 ? -1.370 -0.391 16.566 1.00 88.12 199 VAL A N 1
ATOM 1547 C CA . VAL A 1 199 ? -1.532 0.984 17.063 1.00 88.12 199 VAL A CA 1
ATOM 1548 C C . VAL A 1 199 ? -0.184 1.670 17.277 1.00 88.12 199 VAL A C 1
ATOM 1550 O O . VAL A 1 199 ? -0.041 2.833 16.920 1.00 88.12 199 VAL A O 1
ATOM 1553 N N . GLN A 1 200 ? 0.837 0.971 17.780 1.00 85.69 200 GLN A N 1
ATOM 1554 C CA . GLN A 1 200 ? 2.191 1.524 17.912 1.00 85.69 200 GLN A CA 1
ATOM 1555 C C . GLN A 1 200 ? 2.775 1.921 16.553 1.00 85.69 200 GLN A C 1
ATOM 1557 O O . GLN A 1 200 ? 3.327 3.012 16.414 1.00 85.69 200 GLN A O 1
ATOM 1562 N N . GLN A 1 201 ? 2.619 1.065 15.539 1.00 81.06 201 GLN A N 1
ATOM 1563 C CA . GLN A 1 201 ? 3.052 1.385 14.177 1.00 81.06 201 GLN A CA 1
ATOM 1564 C C . GLN A 1 201 ? 2.263 2.566 13.593 1.00 81.06 201 GLN A C 1
ATOM 1566 O O . GLN A 1 201 ? 2.825 3.383 12.865 1.00 81.06 201 GLN A O 1
ATOM 1571 N N . LEU A 1 202 ? 0.973 2.680 13.923 1.00 84.94 202 LEU A N 1
ATOM 1572 C CA . LEU A 1 202 ? 0.121 3.772 13.452 1.00 84.94 202 LEU A CA 1
ATOM 1573 C C . LEU A 1 202 ? 0.489 5.105 14.116 1.00 84.94 202 LEU A C 1
ATOM 1575 O O . LEU A 1 202 ? 0.652 6.115 13.437 1.00 84.94 202 LEU A O 1
ATOM 1579 N N . GLN A 1 203 ? 0.700 5.091 15.435 1.00 83.81 203 GLN A N 1
ATOM 1580 C CA . GLN A 1 203 ? 1.185 6.234 16.208 1.00 83.81 203 GLN A CA 1
ATOM 1581 C C . GLN A 1 203 ? 2.505 6.746 15.646 1.00 83.81 203 GLN A C 1
ATOM 1583 O O . GLN A 1 203 ? 2.704 7.949 15.479 1.00 83.81 203 GLN A O 1
ATOM 1588 N N . TRP A 1 204 ? 3.403 5.820 15.330 1.00 78.44 204 TRP A N 1
ATOM 1589 C CA . TRP A 1 204 ? 4.669 6.149 14.713 1.00 78.44 204 TRP A CA 1
ATOM 1590 C C . TRP A 1 204 ? 4.470 6.822 13.346 1.00 78.44 204 TRP A C 1
ATOM 1592 O O . TRP A 1 204 ? 5.065 7.873 13.116 1.00 78.44 204 TRP A O 1
ATOM 1602 N N . ALA A 1 205 ? 3.573 6.322 12.488 1.00 76.25 205 ALA A N 1
ATOM 1603 C CA . ALA A 1 205 ? 3.288 6.944 11.191 1.00 76.25 205 ALA A CA 1
ATOM 1604 C C . ALA A 1 205 ? 2.712 8.366 11.345 1.00 76.25 205 ALA A C 1
ATOM 1606 O O . ALA A 1 205 ? 3.145 9.285 10.648 1.00 76.25 205 ALA A O 1
ATOM 1607 N N . PHE A 1 206 ? 1.812 8.582 12.313 1.00 76.81 206 PHE A N 1
ATOM 1608 C CA . PHE A 1 206 ? 1.264 9.911 12.607 1.00 76.81 206 PHE A CA 1
ATOM 1609 C C . PHE A 1 206 ? 2.278 10.878 13.220 1.00 76.81 206 PHE A C 1
ATOM 1611 O O . PHE A 1 206 ? 2.208 12.075 12.945 1.00 76.81 206 PHE A O 1
ATOM 1618 N N . SER A 1 207 ? 3.246 10.392 14.002 1.00 73.00 207 SER A N 1
ATOM 1619 C CA . SER A 1 207 ? 4.256 11.262 14.618 1.00 73.00 207 SER A CA 1
ATOM 1620 C C . SER A 1 207 ? 5.061 12.062 13.584 1.00 73.00 207 SER A C 1
ATOM 1622 O O . SER A 1 207 ? 5.361 13.234 13.803 1.00 73.00 207 SER A O 1
ATOM 1624 N N . TRP A 1 208 ? 5.284 11.490 12.397 1.00 66.69 208 TRP A N 1
ATOM 1625 C CA . TRP A 1 208 ? 5.931 12.174 11.275 1.00 66.69 208 TRP A CA 1
ATOM 1626 C C . TRP A 1 208 ? 5.065 13.257 10.639 1.00 66.69 208 TRP A C 1
ATOM 1628 O O . TRP A 1 208 ? 5.574 14.297 10.213 1.00 66.69 208 TRP A O 1
ATOM 1638 N N . GLN A 1 209 ? 3.747 13.054 10.602 1.00 64.31 209 GLN A N 1
ATOM 1639 C CA . GLN A 1 209 ? 2.822 14.065 10.100 1.00 64.31 209 GLN A CA 1
ATOM 1640 C C . GLN A 1 209 ? 2.872 15.332 10.964 1.00 64.31 209 GLN A C 1
ATOM 1642 O O . GLN A 1 209 ? 2.874 16.434 10.419 1.00 64.31 209 GLN A O 1
ATOM 1647 N N . ILE A 1 210 ? 3.005 15.193 12.284 1.00 58.41 210 ILE A N 1
ATOM 1648 C CA . ILE A 1 210 ? 3.114 16.324 13.218 1.00 58.41 210 ILE A CA 1
ATOM 1649 C C . ILE A 1 210 ? 4.436 17.059 13.039 1.00 58.41 210 ILE A C 1
ATOM 1651 O O . ILE A 1 210 ? 4.432 18.279 12.918 1.00 58.41 210 ILE A O 1
ATOM 1655 N N . SER A 1 211 ? 5.563 16.340 12.978 1.00 58.09 211 SER A N 1
ATOM 1656 C CA . SER A 1 211 ? 6.876 16.966 12.781 1.00 58.09 211 SER A CA 1
ATOM 1657 C C . SER A 1 211 ? 6.927 17.793 11.493 1.00 58.09 211 SER A C 1
ATOM 1659 O O . SER A 1 211 ? 7.628 18.793 11.441 1.00 58.09 211 SER A O 1
ATOM 1661 N N . SER A 1 212 ? 6.144 17.422 10.472 1.00 54.22 212 SER A N 1
ATOM 1662 C CA . SER A 1 212 ? 6.012 18.208 9.237 1.00 54.22 212 SER A CA 1
ATOM 1663 C C . SER A 1 212 ? 5.084 19.436 9.339 1.00 54.22 212 SER A C 1
ATOM 1665 O O . SER A 1 212 ? 5.194 20.333 8.505 1.00 54.22 212 SER A O 1
ATOM 1667 N N . HIS A 1 213 ? 4.184 19.495 10.332 1.00 50.06 213 HIS A N 1
ATOM 1668 C CA . HIS A 1 213 ? 3.182 20.564 10.508 1.00 50.06 213 HIS A CA 1
ATOM 1669 C C . HIS A 1 213 ? 3.433 21.483 11.715 1.00 50.06 213 HIS A C 1
ATOM 1671 O O . HIS A 1 213 ? 2.823 22.548 11.780 1.00 50.06 213 HIS A O 1
ATOM 1677 N N . SER A 1 214 ? 4.298 21.104 12.657 1.00 46.41 214 SER A N 1
ATOM 1678 C CA . SER A 1 214 ? 4.629 21.910 13.835 1.00 46.41 214 SER A CA 1
ATOM 1679 C C . SER A 1 214 ? 5.823 22.829 13.551 1.00 46.41 214 SER A C 1
ATOM 1681 O O . SER A 1 214 ? 6.949 22.338 13.505 1.00 46.41 214 SER A O 1
ATOM 1683 N N . PRO A 1 215 ? 5.629 24.155 13.413 1.00 44.56 215 PRO A N 1
ATOM 1684 C CA . PRO A 1 215 ? 6.738 25.109 13.333 1.00 44.56 215 PRO A CA 1
ATOM 1685 C C . PRO A 1 215 ? 7.518 25.255 14.655 1.00 44.56 215 PRO A C 1
ATOM 1687 O O . PRO A 1 215 ? 8.630 25.771 14.636 1.00 44.56 215 PRO A O 1
ATOM 1690 N N . ASP A 1 216 ? 6.965 24.777 15.779 1.00 41.28 216 ASP A N 1
ATOM 1691 C CA . ASP A 1 216 ? 7.487 25.041 17.131 1.00 41.28 216 ASP A CA 1
ATOM 1692 C C . ASP A 1 216 ? 8.277 23.876 17.758 1.00 41.28 216 ASP A C 1
ATOM 1694 O O . ASP A 1 216 ? 8.875 24.037 18.820 1.00 41.28 216 ASP A O 1
ATOM 1698 N N . LEU A 1 217 ? 8.322 22.699 17.121 1.00 41.62 217 LEU A N 1
ATOM 1699 C CA . LEU A 1 217 ? 9.181 21.590 17.562 1.00 41.62 217 LEU A CA 1
ATOM 1700 C C . LEU A 1 217 ? 10.569 21.747 16.935 1.00 41.62 217 LEU A C 1
ATOM 1702 O O . LEU A 1 217 ? 11.015 20.929 16.132 1.00 41.62 217 LEU A O 1
ATOM 1706 N N . GLN A 1 218 ? 11.246 22.830 17.317 1.00 35.72 218 GLN A N 1
ATOM 1707 C CA . GLN A 1 218 ? 12.694 22.910 17.211 1.00 35.72 218 GLN A CA 1
ATOM 1708 C C . GLN A 1 218 ? 13.259 21.744 18.028 1.00 35.72 218 GLN A C 1
ATOM 1710 O O . GLN A 1 218 ? 13.187 21.732 19.256 1.00 35.72 218 GLN A O 1
ATOM 1715 N N . LEU A 1 219 ? 13.803 20.737 17.344 1.00 39.44 219 LEU A N 1
ATOM 1716 C CA . LEU A 1 219 ? 14.850 19.919 17.941 1.00 39.44 219 LEU A CA 1
ATOM 1717 C C . LEU A 1 219 ? 15.900 20.917 18.437 1.00 39.44 219 LEU A C 1
ATOM 1719 O O . LEU A 1 219 ? 16.445 21.666 17.626 1.00 39.44 219 LEU A O 1
ATOM 1723 N N . GLU A 1 220 ? 16.101 21.004 19.754 1.00 34.47 220 GLU A N 1
ATOM 1724 C CA . GLU A 1 220 ? 17.102 21.885 20.358 1.00 34.47 220 GLU A CA 1
ATOM 1725 C C . GLU A 1 220 ? 18.458 21.624 19.678 1.00 34.47 220 GLU A C 1
ATOM 1727 O O . GLU A 1 220 ? 19.126 20.632 19.967 1.00 34.47 220 GLU A O 1
ATOM 1732 N N . GLY A 1 221 ? 18.835 22.484 18.724 1.00 42.38 221 GLY A N 1
ATOM 1733 C CA . GLY A 1 221 ? 20.097 22.380 17.991 1.00 42.38 221 GLY A CA 1
ATOM 1734 C C . GLY A 1 221 ? 20.070 22.592 16.472 1.00 42.38 221 GLY A C 1
ATOM 1735 O O . GLY A 1 221 ? 21.157 22.733 15.916 1.00 42.38 221 GLY A O 1
ATOM 1736 N N . GLU A 1 222 ? 18.921 22.659 15.787 1.00 42.00 222 GLU A N 1
ATOM 1737 C CA . GLU A 1 222 ? 18.900 22.875 14.323 1.00 42.00 222 GLU A CA 1
ATOM 1738 C C . GLU A 1 222 ? 18.348 24.248 13.904 1.00 42.00 222 GLU A C 1
ATOM 1740 O O . GLU A 1 222 ? 17.369 24.757 14.443 1.00 42.00 222 GLU A O 1
ATOM 1745 N N . ALA A 1 223 ? 19.074 24.864 12.965 1.00 41.34 223 ALA A N 1
ATOM 1746 C CA . ALA A 1 223 ? 19.046 26.276 12.599 1.00 41.34 223 ALA A CA 1
ATOM 1747 C C . ALA A 1 223 ? 17.684 26.791 12.096 1.00 41.34 223 ALA A C 1
ATOM 1749 O O . ALA A 1 223 ? 16.944 26.082 11.420 1.00 41.34 223 ALA A O 1
ATOM 1750 N N . GLU A 1 224 ? 17.428 28.083 12.333 1.00 44.25 224 GLU A N 1
ATOM 1751 C CA . GLU A 1 224 ? 16.240 28.865 11.932 1.00 44.25 224 GLU A CA 1
ATOM 1752 C C . GLU A 1 224 ? 15.947 28.914 10.407 1.00 44.25 224 GLU A C 1
ATOM 1754 O O . GLU A 1 224 ? 14.994 29.563 9.984 1.00 44.25 224 GLU A O 1
ATOM 1759 N N . ASP A 1 225 ? 16.699 28.185 9.575 1.00 44.09 225 ASP A N 1
ATOM 1760 C CA . ASP A 1 225 ? 16.694 28.253 8.106 1.00 44.09 225 ASP A CA 1
ATOM 1761 C C . ASP A 1 225 ? 16.259 26.936 7.425 1.00 44.09 225 ASP A C 1
ATOM 1763 O O . ASP A 1 225 ? 16.759 26.577 6.356 1.00 44.09 225 ASP A O 1
ATOM 1767 N N . ALA A 1 226 ? 15.307 26.188 7.998 1.00 53.50 226 ALA A N 1
ATOM 1768 C CA . ALA A 1 226 ? 14.722 25.041 7.293 1.00 53.50 226 ALA A CA 1
ATOM 1769 C C . ALA A 1 226 ? 14.063 25.516 5.984 1.00 53.50 226 ALA A C 1
ATOM 1771 O O . ALA A 1 226 ? 13.053 26.240 5.977 1.00 53.50 226 ALA A O 1
ATOM 1772 N N . SER A 1 227 ? 14.658 25.130 4.855 1.00 60.78 227 SER A N 1
ATOM 1773 C CA . SER A 1 227 ? 14.248 25.606 3.542 1.00 60.78 227 SER A CA 1
ATOM 1774 C C . SER A 1 227 ? 12.852 25.074 3.197 1.00 60.78 227 SER A C 1
ATOM 1776 O O . SER A 1 227 ? 12.412 24.032 3.685 1.00 60.78 227 SER A O 1
ATOM 1778 N N . SER A 1 228 ? 12.116 25.755 2.312 1.00 59.59 228 SER A N 1
ATOM 1779 C CA . SER A 1 228 ? 10.814 25.253 1.831 1.00 59.59 228 SER A CA 1
ATOM 1780 C C . SER A 1 228 ? 10.903 23.853 1.207 1.00 59.59 228 SER A C 1
ATOM 1782 O O . SER A 1 228 ? 9.906 23.138 1.167 1.00 59.59 228 SER A O 1
ATOM 1784 N N . HIS A 1 229 ? 12.093 23.456 0.754 1.00 59.25 229 HIS A N 1
ATOM 1785 C CA . HIS A 1 229 ? 12.379 22.121 0.249 1.00 59.25 229 HIS A CA 1
ATOM 1786 C C . HIS A 1 229 ? 12.399 21.068 1.372 1.00 59.25 229 HIS A C 1
ATOM 1788 O O . HIS A 1 229 ? 11.783 20.015 1.219 1.00 59.25 229 HIS A O 1
ATOM 1794 N N . ASP A 1 230 ? 12.997 21.374 2.527 1.00 61.28 230 ASP A N 1
ATOM 1795 C CA . ASP A 1 230 ? 13.062 20.450 3.670 1.00 61.28 230 ASP A CA 1
ATOM 1796 C C . ASP A 1 230 ? 11.666 20.154 4.236 1.00 61.28 230 ASP A C 1
ATOM 1798 O O . ASP A 1 230 ? 11.325 19.002 4.506 1.00 61.28 230 ASP A O 1
ATOM 1802 N N . ARG A 1 231 ? 10.794 21.170 4.301 1.00 63.06 231 ARG A N 1
ATOM 1803 C CA . ARG A 1 231 ? 9.388 20.997 4.713 1.00 63.06 231 ARG A CA 1
ATOM 1804 C C . ARG A 1 231 ? 8.594 20.089 3.766 1.00 63.06 231 ARG A C 1
ATOM 1806 O O . ARG A 1 231 ? 7.826 19.242 4.221 1.00 63.06 231 ARG A O 1
ATOM 1813 N N . LEU A 1 232 ? 8.776 20.241 2.452 1.00 63.34 232 LEU A N 1
ATOM 1814 C CA . LEU A 1 232 ? 8.121 19.387 1.451 1.00 63.34 232 LEU A CA 1
ATOM 1815 C C . LEU A 1 232 ? 8.613 17.938 1.537 1.00 63.34 232 LEU A C 1
ATOM 1817 O O . LEU A 1 232 ? 7.812 17.009 1.416 1.00 63.34 232 LEU A O 1
ATOM 1821 N N . TRP A 1 233 ? 9.908 17.747 1.792 1.00 62.69 233 TRP A N 1
ATOM 1822 C CA . TRP A 1 233 ? 10.507 16.430 1.981 1.00 62.69 233 TRP A CA 1
ATOM 1823 C C . TRP A 1 233 ? 9.994 15.732 3.249 1.00 62.69 233 TRP A C 1
ATOM 1825 O O . TRP A 1 233 ? 9.630 14.558 3.197 1.00 62.69 233 TRP A O 1
ATOM 1835 N N . MET A 1 234 ? 9.856 16.458 4.362 1.00 63.31 234 MET A N 1
ATOM 1836 C CA . MET A 1 234 ? 9.241 15.929 5.587 1.00 63.31 234 MET A CA 1
ATOM 1837 C C . MET A 1 234 ? 7.768 15.547 5.382 1.00 63.31 234 MET A C 1
ATOM 1839 O O . MET A 1 234 ? 7.337 14.476 5.808 1.00 63.31 234 MET A O 1
ATOM 1843 N N . GLY A 1 235 ? 6.992 16.385 4.685 1.00 64.19 235 GLY A N 1
ATOM 1844 C CA . GLY A 1 235 ? 5.601 16.071 4.345 1.00 64.19 235 GLY A CA 1
ATOM 1845 C C . GLY A 1 235 ? 5.469 14.842 3.436 1.00 64.19 235 GLY A C 1
ATOM 1846 O O . GLY A 1 235 ? 4.539 14.049 3.594 1.00 64.19 235 GLY A O 1
ATOM 1847 N N . TYR A 1 236 ? 6.416 14.648 2.513 1.00 65.69 236 TYR A N 1
ATOM 1848 C CA . TYR A 1 236 ? 6.516 13.433 1.703 1.00 65.69 236 TYR A CA 1
ATOM 1849 C C . TYR A 1 236 ? 6.767 12.198 2.581 1.00 65.69 236 TYR A C 1
ATOM 1851 O O . TYR A 1 236 ? 5.982 11.254 2.526 1.00 65.69 236 TYR A O 1
ATOM 1859 N N . GLN A 1 237 ? 7.776 12.241 3.454 1.00 64.56 237 GLN A N 1
ATOM 1860 C CA . GLN A 1 237 ? 8.108 11.137 4.361 1.00 64.56 237 GLN A CA 1
ATOM 1861 C C . GLN A 1 237 ? 6.931 10.727 5.255 1.00 64.56 237 GLN A C 1
ATOM 1863 O O . GLN A 1 237 ? 6.671 9.535 5.420 1.00 64.56 237 GLN A O 1
ATOM 1868 N N . ALA A 1 238 ? 6.180 11.701 5.777 1.00 66.62 238 ALA A N 1
ATOM 1869 C CA . ALA A 1 238 ? 4.985 11.440 6.573 1.00 66.62 238 ALA A CA 1
ATOM 1870 C C . ALA A 1 238 ? 3.909 10.674 5.783 1.00 66.62 238 ALA A C 1
ATOM 1872 O O . ALA A 1 238 ? 3.363 9.682 6.268 1.00 66.62 238 ALA A O 1
ATOM 1873 N N . ARG A 1 239 ? 3.633 11.081 4.536 1.00 68.75 239 ARG A N 1
ATOM 1874 C CA . ARG A 1 239 ? 2.684 10.362 3.669 1.00 68.75 239 ARG A CA 1
ATOM 1875 C C . ARG A 1 239 ? 3.182 8.962 3.342 1.00 68.75 239 ARG A C 1
ATOM 1877 O O . ARG A 1 239 ? 2.409 8.011 3.419 1.00 68.75 239 ARG A O 1
ATOM 1884 N N . SER A 1 240 ? 4.461 8.814 3.013 1.00 68.06 240 SER A N 1
ATOM 1885 C CA . SER A 1 240 ? 5.030 7.504 2.704 1.00 68.06 240 SER A CA 1
ATOM 1886 C C . SER A 1 240 ? 4.979 6.555 3.908 1.00 68.06 240 SER A C 1
ATOM 1888 O O . SER A 1 240 ? 4.714 5.370 3.724 1.00 68.06 240 SER A O 1
ATOM 1890 N N . ALA A 1 241 ? 5.152 7.056 5.138 1.00 70.88 241 ALA A N 1
ATOM 1891 C CA . ALA A 1 241 ? 4.984 6.267 6.361 1.00 70.88 241 ALA A CA 1
ATOM 1892 C C . ALA A 1 241 ? 3.538 5.762 6.539 1.00 70.88 241 ALA A C 1
ATOM 1894 O O . ALA A 1 241 ? 3.336 4.598 6.886 1.00 70.88 241 ALA A O 1
ATOM 1895 N N . LEU A 1 242 ? 2.533 6.590 6.232 1.00 75.12 242 LEU A N 1
ATOM 1896 C CA . LEU A 1 242 ? 1.117 6.192 6.262 1.00 75.12 242 LEU A CA 1
ATOM 1897 C C . LEU A 1 242 ? 0.767 5.155 5.184 1.00 75.12 242 LEU A C 1
ATOM 1899 O O . LEU A 1 242 ? 0.019 4.217 5.456 1.00 75.12 242 LEU A O 1
ATOM 1903 N N . PHE A 1 243 ? 1.335 5.272 3.981 1.00 72.06 243 PHE A N 1
ATOM 1904 C CA . PHE A 1 243 ? 1.192 4.247 2.937 1.00 72.06 243 PHE A CA 1
ATOM 1905 C C . PHE A 1 243 ? 1.936 2.950 3.274 1.00 72.06 243 PHE A C 1
ATOM 1907 O O . PHE A 1 243 ? 1.530 1.874 2.839 1.00 72.06 243 PHE A O 1
ATOM 1914 N N . ALA A 1 244 ? 3.024 3.033 4.042 1.00 72.69 244 ALA A N 1
ATOM 1915 C CA . ALA A 1 244 ? 3.795 1.873 4.467 1.00 72.69 244 ALA A CA 1
ATOM 1916 C C . ALA A 1 244 ? 3.180 1.159 5.680 1.00 72.69 244 ALA A C 1
ATOM 1918 O O . ALA A 1 244 ? 3.393 -0.048 5.816 1.00 72.69 244 ALA A O 1
ATOM 1919 N N . TRP A 1 245 ? 2.412 1.852 6.532 1.00 80.88 245 TRP A N 1
ATOM 1920 C CA . TRP A 1 245 ? 1.814 1.290 7.753 1.00 80.88 245 TRP A CA 1
ATOM 1921 C C . TRP A 1 245 ? 1.120 -0.064 7.543 1.00 80.88 245 TRP A C 1
ATOM 1923 O O . TRP A 1 245 ? 1.442 -1.001 8.272 1.00 80.88 245 TRP A O 1
ATOM 1933 N N . PRO A 1 246 ? 0.262 -0.262 6.525 1.00 77.94 246 PRO A N 1
ATOM 1934 C CA . PRO A 1 246 ? -0.381 -1.557 6.333 1.00 77.94 246 PRO A CA 1
ATOM 1935 C C . PRO A 1 246 ? 0.616 -2.714 6.150 1.00 77.94 246 PRO A C 1
ATOM 1937 O O . PRO A 1 246 ? 0.396 -3.827 6.627 1.00 77.94 246 PRO A O 1
ATOM 1940 N N . SER A 1 247 ? 1.768 -2.453 5.526 1.00 73.44 247 SER A N 1
ATOM 1941 C CA . SER A 1 247 ? 2.821 -3.457 5.324 1.00 73.44 247 SER A CA 1
ATOM 1942 C C . SER A 1 247 ? 3.615 -3.807 6.594 1.00 73.44 247 SER A C 1
ATOM 1944 O O . SER A 1 247 ? 4.327 -4.817 6.615 1.00 73.44 247 SER A O 1
ATOM 1946 N N . THR A 1 248 ? 3.496 -3.010 7.664 1.00 76.44 248 THR A N 1
ATOM 1947 C CA . THR A 1 248 ? 4.156 -3.269 8.957 1.00 76.44 248 THR A CA 1
ATOM 1948 C C . THR A 1 248 ? 3.306 -4.132 9.894 1.00 76.44 248 THR A C 1
ATOM 1950 O O . THR A 1 248 ? 3.816 -4.643 10.894 1.00 76.44 248 THR A O 1
ATOM 1953 N N . LEU A 1 249 ? 2.035 -4.359 9.551 1.00 83.50 249 LEU A N 1
ATOM 1954 C CA . LEU A 1 249 ? 1.089 -5.124 10.357 1.00 83.50 249 LEU A CA 1
ATOM 1955 C C . LEU A 1 249 ? 1.462 -6.609 10.448 1.00 83.50 249 LEU A C 1
ATOM 1957 O O . LEU A 1 249 ? 1.888 -7.248 9.481 1.00 83.50 249 LEU A O 1
ATOM 1961 N N . SER A 1 250 ? 1.261 -7.192 11.630 1.00 84.81 250 SER A N 1
ATOM 1962 C CA . SER A 1 250 ? 1.556 -8.604 11.878 1.00 84.81 250 SER A CA 1
ATOM 1963 C C . SER A 1 250 ? 0.612 -9.536 11.103 1.00 84.81 250 SER A C 1
ATOM 1965 O O . SER A 1 250 ? -0.492 -9.157 10.699 1.00 84.81 250 SER A O 1
ATOM 1967 N N . ALA A 1 251 ? 1.030 -10.790 10.886 1.00 84.81 251 ALA A N 1
ATOM 1968 C CA . ALA A 1 251 ? 0.157 -11.839 10.339 1.00 84.81 251 ALA A CA 1
ATOM 1969 C C . ALA A 1 251 ? -1.123 -11.979 11.173 1.00 84.81 251 ALA A C 1
ATOM 1971 O O . ALA A 1 251 ? -2.227 -11.910 10.642 1.00 84.81 251 ALA A O 1
ATOM 1972 N N . GLN A 1 252 ? -0.948 -12.021 12.492 1.00 87.69 252 GLN A N 1
ATOM 1973 C CA . GLN A 1 252 ? -2.043 -12.122 13.439 1.00 87.69 252 GLN A CA 1
ATOM 1974 C C . GLN A 1 252 ? -3.043 -10.966 13.325 1.00 87.69 252 GLN A C 1
ATOM 1976 O O . GLN A 1 252 ? -4.242 -11.212 13.368 1.00 87.69 252 GLN A O 1
ATOM 1981 N N . TYR A 1 253 ? -2.590 -9.722 13.150 1.00 88.38 253 TYR A N 1
ATOM 1982 C CA . TYR A 1 253 ? -3.505 -8.591 12.988 1.00 88.38 253 TYR A CA 1
ATOM 1983 C C . TYR A 1 253 ? -4.357 -8.702 11.711 1.00 88.38 253 TYR A C 1
ATOM 1985 O O . TYR A 1 253 ? -5.560 -8.447 11.749 1.00 88.38 253 TYR A O 1
ATOM 1993 N N . SER A 1 254 ? -3.778 -9.160 10.595 1.00 86.56 254 SER A N 1
ATOM 1994 C CA . SER A 1 254 ? -4.564 -9.428 9.379 1.00 86.56 254 SER A CA 1
ATOM 1995 C C . SER A 1 254 ? -5.582 -10.545 9.573 1.00 86.56 254 SER A C 1
ATOM 1997 O O . SER A 1 254 ? -6.716 -10.393 9.127 1.00 86.56 254 SER A O 1
ATOM 1999 N N . ASP A 1 255 ? -5.237 -11.612 10.300 1.00 87.56 255 ASP A N 1
ATOM 2000 C CA . ASP A 1 255 ? -6.201 -12.667 10.633 1.00 87.56 255 ASP A CA 1
ATOM 2001 C C . ASP A 1 255 ? -7.374 -12.120 11.460 1.00 87.56 255 ASP A C 1
ATOM 2003 O O . ASP A 1 255 ? -8.512 -12.571 11.312 1.00 87.56 255 ASP A O 1
ATOM 2007 N N . LEU A 1 256 ? -7.119 -11.151 12.347 1.00 89.31 256 LEU A N 1
ATOM 2008 C CA . LEU A 1 256 ? -8.163 -10.489 13.133 1.00 89.31 256 LEU A CA 1
ATOM 2009 C C . LEU A 1 256 ? -9.081 -9.634 12.252 1.00 89.31 256 LEU A C 1
ATOM 2011 O O . LEU A 1 256 ? -10.299 -9.689 12.436 1.00 89.31 256 LEU A O 1
ATOM 2015 N N . LEU A 1 257 ? -8.527 -8.904 11.278 1.00 87.94 257 LEU A N 1
ATOM 2016 C CA . LEU A 1 257 ? -9.311 -8.168 10.279 1.00 87.94 257 LEU A CA 1
ATOM 2017 C C . LEU A 1 257 ? -10.158 -9.110 9.419 1.00 87.94 257 LEU A C 1
ATOM 2019 O O . LEU A 1 257 ? -11.353 -8.870 9.251 1.00 87.94 257 LEU A O 1
ATOM 2023 N N . MET A 1 258 ? -9.580 -10.221 8.956 1.00 86.50 258 MET A N 1
ATOM 2024 C CA . MET A 1 258 ? -10.292 -11.246 8.189 1.00 86.50 258 MET A CA 1
ATOM 2025 C C . MET A 1 258 ? -11.447 -11.856 8.998 1.00 86.50 258 MET A C 1
ATOM 2027 O O . MET A 1 258 ? -12.545 -12.061 8.485 1.00 86.50 258 MET A O 1
ATOM 2031 N N . LYS A 1 259 ? -11.230 -12.088 10.300 1.00 88.56 259 LYS A N 1
ATOM 2032 C CA . LYS A 1 259 ? -12.260 -12.546 11.250 1.00 88.56 259 LYS A CA 1
ATOM 2033 C C . LYS A 1 259 ? -13.212 -11.435 11.704 1.00 88.56 259 LYS A C 1
ATOM 2035 O O . LYS A 1 259 ? -14.084 -11.705 12.529 1.00 88.56 259 LYS A O 1
ATOM 2040 N N . ARG A 1 260 ? -13.054 -10.206 11.196 1.00 87.6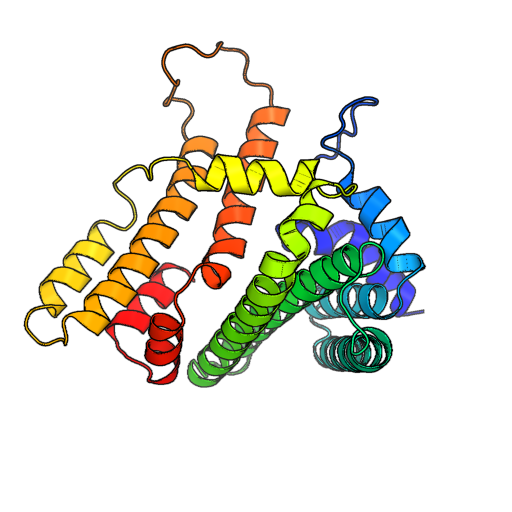9 260 ARG A N 1
ATOM 2041 C CA . ARG A 1 260 ? -13.896 -9.032 11.488 1.00 87.69 260 ARG A CA 1
ATOM 2042 C C . ARG A 1 260 ? -14.000 -8.754 12.989 1.00 87.69 260 ARG A C 1
ATOM 2044 O O . ARG A 1 260 ? -15.061 -8.414 13.508 1.00 87.69 260 ARG A O 1
ATOM 2051 N N . ARG A 1 261 ? -12.883 -8.938 13.696 1.00 87.44 261 ARG A N 1
ATOM 2052 C CA . ARG A 1 261 ? -12.784 -8.688 15.135 1.00 87.44 261 ARG A CA 1
ATOM 2053 C C . ARG A 1 261 ? -12.918 -7.188 15.411 1.00 87.44 261 ARG A C 1
ATOM 2055 O O . ARG A 1 261 ? -12.192 -6.413 14.784 1.00 87.44 261 ARG A O 1
ATOM 2062 N N . PRO A 1 262 ? -13.812 -6.761 16.320 1.00 85.75 262 PRO A N 1
ATOM 2063 C CA . PRO A 1 262 ? -14.087 -5.342 16.548 1.00 85.75 262 PRO A CA 1
ATOM 2064 C C . PRO A 1 262 ? -12.832 -4.552 16.944 1.00 85.75 262 PRO A C 1
ATOM 2066 O O . PRO A 1 262 ? -12.668 -3.414 16.514 1.00 85.75 262 PRO A O 1
ATOM 2069 N N . GLU A 1 263 ? -11.913 -5.179 17.680 1.00 86.50 263 GLU A N 1
ATOM 2070 C CA . GLU A 1 263 ? -10.649 -4.588 18.125 1.00 86.50 263 GLU A CA 1
ATOM 2071 C C . GLU A 1 263 ? -9.719 -4.248 16.948 1.00 86.50 263 GLU A C 1
ATOM 2073 O O . GLU A 1 263 ? -9.005 -3.253 16.986 1.00 86.50 263 GLU A O 1
ATOM 2078 N N . ALA A 1 264 ? -9.734 -5.048 15.879 1.00 88.25 264 ALA A N 1
ATOM 2079 C CA . ALA A 1 264 ? -8.963 -4.768 14.668 1.00 88.25 264 ALA A CA 1
ATOM 2080 C C . ALA A 1 264 ? -9.693 -3.777 13.747 1.00 88.25 264 ALA A C 1
ATOM 2082 O O . ALA A 1 264 ? -9.073 -2.906 13.140 1.00 88.25 264 ALA A O 1
ATOM 2083 N N . LEU A 1 265 ? -11.024 -3.868 13.672 1.00 87.38 265 LEU A N 1
ATOM 2084 C CA . LEU A 1 265 ? -11.833 -2.972 12.845 1.00 87.38 265 LEU A CA 1
ATOM 2085 C C . LEU A 1 265 ? -11.768 -1.518 13.320 1.00 87.38 265 LEU A C 1
ATOM 2087 O O . LEU A 1 265 ? -11.698 -0.624 12.483 1.00 87.38 265 LEU A O 1
ATOM 2091 N N . ILE A 1 266 ? -11.754 -1.268 14.634 1.00 87.75 266 ILE A N 1
ATOM 2092 C CA . ILE A 1 266 ? -11.676 0.101 15.167 1.00 87.75 266 ILE A CA 1
ATOM 2093 C C . ILE A 1 266 ? -10.335 0.776 14.854 1.00 87.75 266 ILE A C 1
ATOM 2095 O O . ILE A 1 266 ? -10.305 1.972 14.584 1.00 87.75 266 ILE A O 1
ATOM 2099 N N . ILE A 1 267 ? -9.240 0.010 14.832 1.00 88.44 267 ILE A N 1
ATOM 2100 C CA . ILE A 1 267 ? -7.913 0.515 14.462 1.00 88.44 267 ILE A CA 1
ATOM 2101 C C . ILE A 1 267 ? -7.877 0.831 12.965 1.00 88.44 267 ILE A C 1
ATOM 2103 O O . ILE A 1 267 ? -7.418 1.901 12.577 1.00 88.44 267 ILE A O 1
ATOM 2107 N N . LEU A 1 268 ? -8.407 -0.062 12.121 1.00 85.88 268 LEU A N 1
ATOM 2108 C CA . LEU A 1 268 ? -8.504 0.192 10.682 1.00 85.88 268 LEU A CA 1
ATOM 2109 C C . LEU A 1 268 ? -9.389 1.408 10.371 1.00 85.88 268 LEU A C 1
ATOM 2111 O O . LEU A 1 268 ? -9.019 2.225 9.541 1.00 85.88 268 LEU A O 1
ATOM 2115 N N . ALA A 1 269 ? -10.519 1.560 11.061 1.00 84.50 269 ALA A N 1
ATOM 2116 C CA . ALA A 1 269 ? -11.408 2.710 10.901 1.00 84.50 269 ALA A CA 1
ATOM 2117 C C . ALA A 1 269 ? -10.807 4.031 11.408 1.00 84.50 269 ALA A C 1
ATOM 2119 O O . ALA A 1 269 ? -11.312 5.089 11.062 1.00 84.50 269 ALA A O 1
ATOM 2120 N N . TYR A 1 270 ? -9.783 3.981 12.263 1.00 84.56 270 TYR A N 1
ATOM 2121 C CA . TYR A 1 270 ? -9.041 5.168 12.685 1.00 84.56 270 TYR A CA 1
ATOM 2122 C C . TYR A 1 270 ? -7.959 5.559 11.665 1.00 84.56 270 TYR A C 1
ATOM 2124 O O . TYR A 1 270 ? -7.596 6.727 11.568 1.00 84.56 270 TYR A O 1
ATOM 2132 N N . TYR A 1 271 ? -7.413 4.579 10.941 1.00 81.69 271 TYR A N 1
ATOM 2133 C CA . TYR A 1 271 ? -6.429 4.799 9.880 1.00 81.69 271 TYR A CA 1
ATOM 2134 C C . TYR A 1 271 ? -7.040 5.422 8.614 1.00 81.69 271 TYR A C 1
ATOM 2136 O O . TYR A 1 271 ? -6.396 6.258 7.983 1.00 81.69 271 TYR A O 1
ATOM 2144 N N . ASP A 1 272 ? -8.237 4.965 8.249 1.00 68.12 272 ASP A N 1
ATOM 2145 C CA . ASP A 1 272 ? -8.979 5.291 7.022 1.00 68.12 272 ASP A CA 1
ATOM 2146 C C . ASP A 1 272 ? -9.790 6.594 7.140 1.00 68.12 272 ASP A C 1
ATOM 2148 O O . ASP A 1 272 ? -9.680 7.449 6.232 1.00 68.12 272 ASP A O 1
#

Organism: NCBI:txid55169

Secondary structure (DSSP, 8-state):
-HHHHHHHHIIIIIHHHSSSS-------TT-GGG-HHHHHHHHHHH-HHHHHHHHHHHHHHTT-HHHHHHHHHHHHHHHHHHHTT---TTTHHHHHHHHHHHHHHHHHHHHHHHHHH--HHHHHHHHHHHHHHHHHHHHHHHHSHHHHHTSTTHHHHHHHHHHHTSPPPSSSSHHHHHHHHHHGGGS-HHHHHHHHHHHHHHHHHHHHHHHHH-TT---TT--S---HHHHHHHHHHHHHHHHHHHHHS-HHHHHHHHTT-HHHHHHHHHH-

Radius of gyration: 19.51 Å; chains: 1; bounding box: 45×47×58 Å

Foldseek 3Di:
DLLVVLVVLLVPPQVCVLLQQFPCPDPPPPPLLNCPPVVLVVLCVVQPLSSLLSSLSSCVVVVVNVSSVVSNVVSVVSCCVPVVPDDDLVVLVSLLSSLSSNLSSLLSNLVVCCVPPVPVVSSLVSLLVSLVSLLVSCVRCVVVVVSCCVDSCVSSVVLVVVLVPDDQDDDDCVVLLVVLVVVVVPDDVVLSVLLVQLSRLVSSLVSLVCVLVDPPPPPVPDDPCCDPVNSSVSNSSSSSSLSCSSNSHDPSLSVCSVVVPPSSVVSVVSSD

Sequence (272 aa):
MRHMHYLSHFLLDTRFSCGWFPYTTVEKEGDERSTMLPFFMDSTLEVPYLMHIALALAALHLGHCDEADVLQTRALELFNSTAILETTSETCVPQFIFASMLGVYMLASASNSRNANGVYADFLDRFVTYLDIHKGVRAVTGRCWHLLEQSALAPILNPFQIIGRSIPQPGHCDKLFELLQTTAADSNGSVLAACEGAVQQLQWAFSWQISSHSPDLQLEGEAEDASSHDRLWMGYQARSALFAWPSTLSAQYSDLLMKRRPEALIILAYYD

InterPro domains:
  IPR053157 Sterol Uptake Control Transcription Regulator [PTHR47784] (29-271)

pLDDT: mean 74.07, std 14.47, range [34.47, 96.5]